Protein AF-A0A9W9ZCD9-F1 (afdb_monomer_lite)

Sequence (195 aa):
MITELRQQSTWLNFTFEPHMAKFTGFDNTCDLSAVLGMLANASVFHTRIQTNAKDVRSQVRNEWGHCNFDHWTEPEFNNSFQLMETLVRSLGLPKADQDKELADLRDWETKGLTLCMGCPVDKDLMNLVSVEVTKLTQDVEAIAKSSADEAKKISEALQDTTEEINKFDQRITDIESRMEAERKEQLEKNPSFVR

Secondary structure (DSSP, 8-state):
--TT--S-TTSSSSSS-TTS------STTS-HHHHHHHHHH-TTS-HHHHHHHHHIIIIIIHHHHT--GGG--HHHHHHHHHHHHHHHHHTT--HHHHHHHHHHHHHHHHHHHHHHS-----HHHHHHHHHHHHHHHHHHHHHHHHHHHHHHHHHHHHHHHHHHHHHHHHHHHHHHHHHHHHHHHHHHH-GGG--

Radius of gyration: 43.87 Å; chains: 1; bounding box: 81×51×123 Å

Structure (mmCIF, N/CA/C/O backbone):
data_AF-A0A9W9ZCD9-F1
#
_entry.id   AF-A0A9W9ZCD9-F1
#
loop_
_atom_site.group_PDB
_atom_site.id
_atom_site.type_symbol
_atom_site.label_atom_id
_atom_site.label_alt_id
_atom_site.label_comp_id
_atom_site.label_asym_id
_atom_site.label_entity_id
_atom_site.label_seq_id
_atom_site.pdbx_PDB_ins_code
_atom_site.Cartn_x
_atom_site.Cartn_y
_atom_site.Cartn_z
_atom_site.occupancy
_atom_site.B_iso_or_equiv
_atom_site.auth_seq_id
_atom_site.auth_comp_id
_atom_site.auth_asym_id
_atom_site.auth_atom_id
_atom_site.pdbx_PDB_model_num
ATOM 1 N N . MET A 1 1 ? 7.329 10.325 0.707 1.00 33.53 1 MET A N 1
ATOM 2 C CA . MET A 1 1 ? 7.032 9.415 -0.422 1.00 33.53 1 MET A CA 1
ATOM 3 C C . MET A 1 1 ? 7.057 10.112 -1.790 1.00 33.53 1 MET A C 1
ATOM 5 O O . MET A 1 1 ? 7.376 9.454 -2.760 1.00 33.53 1 MET A O 1
ATOM 9 N N . ILE A 1 2 ? 6.829 11.436 -1.872 1.00 32.91 2 ILE A N 1
ATOM 10 C CA . ILE A 1 2 ? 7.028 12.276 -3.086 1.00 32.91 2 ILE A CA 1
ATOM 11 C C . ILE A 1 2 ? 8.472 12.829 -3.203 1.00 32.91 2 ILE A C 1
ATOM 13 O O . ILE A 1 2 ? 8.863 13.423 -4.200 1.00 32.91 2 ILE A O 1
ATOM 17 N N . THR A 1 3 ? 9.314 12.626 -2.192 1.00 24.80 3 THR A N 1
ATOM 18 C CA . THR A 1 3 ? 10.618 13.294 -2.073 1.00 24.80 3 THR A CA 1
ATOM 19 C C . THR A 1 3 ? 11.800 12.578 -2.727 1.00 24.80 3 THR A C 1
ATOM 21 O O . THR A 1 3 ? 12.885 13.156 -2.745 1.00 24.80 3 THR A O 1
ATOM 24 N N . GLU A 1 4 ? 11.613 11.378 -3.280 1.00 38.19 4 GLU A N 1
ATOM 25 C CA . GLU A 1 4 ? 12.709 10.539 -3.798 1.00 38.19 4 GLU A CA 1
ATOM 26 C C . GLU A 1 4 ? 12.578 10.153 -5.278 1.00 38.19 4 GLU A C 1
ATOM 28 O O . GLU A 1 4 ? 13.283 9.280 -5.762 1.00 38.19 4 GLU A O 1
ATOM 33 N N . LEU A 1 5 ? 11.855 10.961 -6.059 1.00 38.03 5 LEU A N 1
ATOM 34 C CA . LEU A 1 5 ? 12.176 11.187 -7.480 1.00 38.03 5 LEU A CA 1
ATOM 35 C C . LEU A 1 5 ? 13.464 12.044 -7.630 1.00 38.03 5 LEU A C 1
ATOM 37 O O . LEU A 1 5 ? 13.569 12.900 -8.501 1.00 38.03 5 LEU A O 1
ATOM 41 N N . ARG A 1 6 ? 14.439 11.879 -6.720 1.00 38.31 6 ARG A N 1
ATOM 42 C CA . ARG A 1 6 ? 15.631 12.738 -6.555 1.00 38.31 6 ARG A CA 1
ATOM 43 C C . ARG A 1 6 ? 16.863 12.275 -7.335 1.00 38.31 6 ARG A C 1
ATOM 45 O O . ARG A 1 6 ? 17.841 13.015 -7.359 1.00 38.31 6 ARG A O 1
ATOM 52 N N . GLN A 1 7 ? 16.843 11.095 -7.956 1.00 36.25 7 GLN A N 1
ATOM 53 C CA . GLN A 1 7 ? 18.011 10.523 -8.651 1.00 36.25 7 GLN A CA 1
ATOM 54 C C . GLN A 1 7 ? 17.789 10.231 -10.146 1.00 36.25 7 GLN A C 1
ATOM 56 O O . GLN A 1 7 ? 18.602 9.556 -10.767 1.00 36.25 7 GLN A O 1
ATOM 61 N N . GLN A 1 8 ? 16.745 10.790 -10.768 1.00 40.88 8 GLN A N 1
ATOM 62 C CA . GLN A 1 8 ? 16.506 10.648 -12.215 1.00 40.88 8 GLN A CA 1
ATOM 63 C C . GLN A 1 8 ? 17.158 11.757 -13.074 1.00 40.88 8 GLN A C 1
ATOM 65 O O . GLN A 1 8 ? 16.848 11.914 -14.252 1.00 40.88 8 GLN A O 1
ATOM 70 N N . SER A 1 9 ? 18.125 12.500 -12.530 1.00 38.84 9 SER A N 1
ATOM 71 C CA . SER A 1 9 ? 18.795 13.620 -13.211 1.00 38.84 9 SER A CA 1
ATOM 72 C C . SER A 1 9 ? 19.880 13.218 -14.225 1.00 38.84 9 SER A C 1
ATOM 74 O O . SER A 1 9 ? 20.411 14.078 -14.927 1.00 38.84 9 SER A O 1
ATOM 76 N N . THR A 1 10 ? 20.227 11.933 -14.348 1.00 38.69 10 THR A N 1
ATOM 77 C CA . THR A 1 10 ? 21.276 11.462 -15.283 1.00 38.69 10 THR A CA 1
ATOM 78 C C . THR A 1 10 ? 20.727 11.006 -16.644 1.00 38.69 10 THR A C 1
ATOM 80 O O . THR A 1 10 ? 21.467 10.928 -17.620 1.00 38.69 10 THR A O 1
ATOM 83 N N . TRP A 1 11 ? 19.418 10.779 -16.743 1.00 37.03 11 TRP A N 1
ATOM 84 C CA . TRP A 1 11 ? 18.771 10.063 -17.848 1.00 37.03 11 TRP A CA 1
ATOM 85 C C . TRP A 1 11 ? 18.593 10.857 -19.144 1.00 37.03 11 TRP A C 1
ATOM 87 O O . TRP A 1 11 ? 18.457 10.282 -20.221 1.00 37.03 11 TRP A O 1
ATOM 97 N N . LEU A 1 12 ? 18.576 12.185 -19.061 1.00 37.19 12 LEU A N 1
ATOM 98 C CA . LEU A 1 12 ? 18.226 13.046 -20.195 1.00 37.19 12 LEU A CA 1
ATOM 99 C C . LEU A 1 12 ? 19.432 13.701 -20.871 1.00 37.19 12 LEU A C 1
ATOM 101 O O . LEU A 1 12 ? 19.320 14.119 -22.020 1.00 37.19 12 LEU A O 1
ATOM 105 N N . ASN A 1 13 ? 20.602 13.708 -20.226 1.00 37.00 13 ASN A N 1
ATOM 106 C CA . ASN A 1 13 ? 21.827 14.239 -20.833 1.00 37.00 13 ASN A CA 1
ATOM 107 C C . ASN A 1 13 ? 22.423 13.321 -21.910 1.00 37.00 13 ASN A C 1
ATOM 109 O O . ASN A 1 13 ? 23.182 13.797 -22.748 1.00 37.00 13 ASN A O 1
ATOM 113 N N . PHE A 1 14 ? 22.098 12.023 -21.912 1.00 38.28 14 PHE A N 1
ATOM 114 C CA . PHE A 1 14 ? 22.755 11.064 -22.808 1.00 38.28 14 PHE A CA 1
ATOM 115 C C . PHE A 1 14 ? 22.054 10.879 -24.167 1.00 38.28 14 PHE A C 1
ATOM 117 O O . PHE A 1 14 ? 22.653 10.342 -25.095 1.00 38.28 14 PHE A O 1
ATOM 124 N N . THR A 1 15 ? 20.806 11.338 -24.323 1.00 41.72 15 THR A N 1
ATOM 125 C CA . THR A 1 15 ? 19.959 10.952 -25.474 1.00 41.72 15 THR A CA 1
ATOM 126 C C . THR A 1 15 ? 19.781 12.047 -26.536 1.00 41.72 15 THR A C 1
ATOM 128 O O . THR A 1 15 ? 19.160 11.798 -27.566 1.00 41.72 15 THR A O 1
ATOM 131 N N . PHE A 1 16 ? 20.315 13.258 -26.336 1.00 39.94 16 PHE A N 1
ATOM 132 C CA . PHE A 1 16 ? 20.110 14.377 -27.263 1.00 39.94 16 PHE A CA 1
ATOM 133 C C . PHE A 1 16 ? 21.400 15.151 -27.550 1.00 39.94 16 PHE A C 1
ATOM 135 O O . PHE A 1 16 ? 22.105 15.578 -26.640 1.00 39.94 16 PHE A O 1
ATOM 142 N N . GLU A 1 17 ? 21.695 15.364 -28.836 1.00 38.62 17 GLU A N 1
ATOM 143 C CA . GLU A 1 17 ? 22.805 16.216 -29.265 1.00 38.62 17 GLU A CA 1
ATOM 144 C C . GLU A 1 17 ? 22.565 17.697 -28.903 1.00 38.62 17 GLU A C 1
ATOM 146 O O . GLU A 1 17 ? 21.433 18.182 -28.997 1.00 38.62 17 GLU A O 1
ATOM 151 N N . PRO A 1 18 ? 23.628 18.466 -28.591 1.00 39.22 18 PRO A N 1
ATOM 152 C CA . PRO A 1 18 ? 23.538 19.834 -28.061 1.00 39.22 18 PRO A CA 1
ATOM 153 C C . PRO A 1 18 ? 22.839 20.871 -28.962 1.00 39.22 18 PRO A C 1
ATOM 155 O O . PRO A 1 18 ? 22.578 21.990 -28.519 1.00 39.22 18 PRO A O 1
ATOM 158 N N . HIS A 1 19 ? 22.524 20.537 -30.215 1.00 42.41 19 HIS A N 1
ATOM 159 C CA . HIS A 1 19 ? 21.816 21.424 -31.142 1.00 42.41 19 HIS A CA 1
ATOM 160 C C . HIS A 1 19 ? 20.279 21.264 -31.094 1.00 42.41 19 HIS A C 1
ATOM 162 O O . HIS A 1 19 ? 19.556 22.114 -31.619 1.00 42.41 19 HIS A O 1
ATOM 168 N N . MET A 1 20 ? 19.768 20.220 -30.432 1.00 37.16 20 MET A N 1
ATOM 169 C CA . MET A 1 20 ? 18.340 19.903 -30.313 1.00 37.16 20 MET A CA 1
ATOM 170 C C . MET A 1 20 ? 17.720 20.642 -29.120 1.00 37.16 20 MET A C 1
ATOM 172 O O . MET A 1 20 ? 17.331 20.052 -28.122 1.00 37.16 20 MET A O 1
ATOM 176 N N . ALA A 1 21 ? 17.621 21.963 -29.275 1.00 36.78 21 ALA A N 1
ATOM 177 C CA . ALA A 1 21 ? 16.955 22.917 -28.392 1.00 36.78 21 ALA A CA 1
ATOM 178 C C . ALA A 1 21 ? 17.573 23.102 -26.990 1.00 36.78 21 ALA A C 1
ATOM 180 O O . ALA A 1 21 ? 17.861 22.176 -26.243 1.00 36.78 21 ALA A O 1
ATOM 181 N N . LYS A 1 22 ? 17.722 24.376 -26.612 1.00 34.44 22 LYS A N 1
ATOM 182 C CA . LYS A 1 22 ? 18.157 24.863 -25.295 1.00 34.44 22 LYS A CA 1
ATOM 183 C C . LYS A 1 22 ? 17.117 24.559 -24.199 1.00 34.44 22 LYS A C 1
ATOM 185 O O . LYS A 1 22 ? 16.662 25.471 -23.515 1.00 34.44 22 LYS A O 1
ATOM 190 N N . PHE A 1 23 ? 16.694 23.309 -24.046 1.00 35.31 23 PHE A N 1
ATOM 191 C CA . PHE A 1 23 ? 15.875 22.886 -22.918 1.00 35.31 23 PHE A CA 1
ATOM 192 C C . PHE A 1 23 ? 16.799 22.583 -21.743 1.00 35.31 23 PHE A C 1
ATOM 194 O O . PHE A 1 23 ? 17.269 21.469 -21.559 1.00 35.31 23 PHE A O 1
ATOM 201 N N . THR A 1 24 ? 17.045 23.597 -20.918 1.00 37.69 24 THR A N 1
ATOM 202 C CA . THR A 1 24 ? 17.719 23.452 -19.617 1.00 37.69 24 THR A CA 1
ATOM 203 C C . THR A 1 24 ? 16.801 22.845 -18.542 1.00 37.69 24 THR A C 1
ATOM 205 O O . THR A 1 24 ? 17.132 22.905 -17.366 1.00 37.69 24 THR A O 1
ATOM 208 N N . GLY A 1 25 ? 15.629 22.319 -18.924 1.00 39.00 25 GLY A N 1
ATOM 209 C CA . GLY A 1 25 ? 14.520 21.938 -18.036 1.00 39.00 25 GLY A CA 1
ATOM 210 C C . GLY A 1 25 ? 14.218 20.439 -18.001 1.00 39.00 25 GLY A C 1
ATOM 211 O O . GLY A 1 25 ? 13.069 20.046 -17.827 1.00 39.00 25 GLY A O 1
ATOM 212 N N . PHE A 1 26 ? 15.230 19.602 -18.214 1.00 43.28 26 PHE A N 1
ATOM 213 C CA . PHE A 1 26 ? 15.141 18.153 -18.024 1.00 43.28 26 PHE A CA 1
ATOM 214 C C . PHE A 1 26 ? 15.773 17.750 -16.681 1.00 43.28 26 PHE A C 1
ATOM 216 O O . PHE A 1 26 ? 16.602 16.847 -16.611 1.00 43.28 26 PHE A O 1
ATOM 223 N N . ASP A 1 27 ? 15.430 18.480 -15.618 1.00 50.22 27 ASP A N 1
ATOM 224 C CA . ASP A 1 27 ? 15.789 18.162 -14.235 1.00 50.22 27 ASP A CA 1
ATOM 225 C C . ASP A 1 27 ? 14.557 17.638 -13.468 1.00 50.22 27 ASP A C 1
ATOM 227 O O . ASP A 1 27 ? 13.536 17.297 -14.065 1.00 50.22 27 ASP A O 1
ATOM 231 N N . ASN A 1 28 ? 14.628 17.578 -12.136 1.00 48.31 28 ASN A N 1
ATOM 232 C CA . ASN A 1 28 ? 13.567 17.070 -11.253 1.00 48.31 28 ASN A CA 1
ATOM 233 C C . ASN A 1 28 ? 12.234 17.857 -11.332 1.00 48.31 28 ASN A C 1
ATOM 235 O O . ASN A 1 28 ? 11.295 17.540 -10.604 1.00 48.31 28 ASN A O 1
ATOM 239 N N . THR A 1 29 ? 12.151 18.900 -12.164 1.00 45.50 29 THR A N 1
ATOM 240 C CA . THR A 1 29 ? 10.918 19.633 -12.482 1.00 45.50 29 THR A CA 1
ATOM 241 C C . THR A 1 29 ? 10.233 19.155 -13.770 1.00 45.50 29 THR A C 1
ATOM 243 O O . THR A 1 29 ? 9.138 19.622 -14.086 1.00 45.50 29 THR A O 1
ATOM 246 N N . CYS A 1 30 ? 10.837 18.217 -14.511 1.00 56.03 30 CYS A N 1
ATOM 247 C CA . CYS A 1 30 ? 10.303 17.713 -15.772 1.00 56.03 30 CYS A CA 1
ATOM 248 C C . CYS A 1 30 ? 9.197 16.669 -15.546 1.00 56.03 30 CYS A C 1
ATOM 250 O O . CYS A 1 30 ? 9.420 15.611 -14.957 1.00 56.03 30 CYS A O 1
ATOM 252 N N . ASP A 1 31 ? 7.990 16.957 -16.037 1.00 69.31 31 ASP A N 1
ATOM 253 C CA . ASP A 1 31 ? 6.847 16.050 -15.943 1.00 69.31 31 ASP A CA 1
ATOM 254 C C . ASP A 1 31 ? 7.070 14.810 -16.831 1.00 69.31 31 ASP A C 1
ATOM 256 O O . ASP A 1 31 ? 7.115 14.900 -18.062 1.00 69.31 31 ASP A O 1
ATOM 260 N N . LEU A 1 32 ? 7.156 13.627 -16.215 1.00 72.69 32 LEU A N 1
ATOM 261 C CA . LEU A 1 32 ? 7.308 12.343 -16.909 1.00 72.69 32 LEU A CA 1
ATOM 262 C C . LEU A 1 32 ? 6.227 12.117 -17.982 1.00 72.69 32 LEU A C 1
ATOM 264 O O . LEU A 1 32 ? 6.484 11.518 -19.023 1.00 72.69 32 LEU A O 1
ATOM 268 N N . SER A 1 33 ? 5.019 12.634 -17.776 1.00 75.81 33 SER A N 1
ATOM 269 C CA . SER A 1 33 ? 3.916 12.581 -18.747 1.00 75.81 33 SER A CA 1
ATOM 270 C C . SER A 1 33 ? 4.216 13.403 -19.992 1.00 75.81 33 SER A C 1
ATOM 272 O O . SER A 1 33 ? 3.824 13.012 -21.094 1.00 75.81 33 SER A O 1
ATOM 274 N N . ALA A 1 34 ? 4.900 14.537 -19.824 1.00 80.19 34 ALA A N 1
ATOM 275 C CA . ALA A 1 34 ? 5.350 15.366 -20.930 1.00 80.19 34 ALA A CA 1
ATOM 276 C C . ALA A 1 34 ? 6.472 14.659 -21.697 1.00 80.19 34 ALA A C 1
ATOM 278 O O . ALA A 1 34 ? 6.397 14.573 -22.920 1.00 80.19 34 ALA A O 1
ATOM 279 N N . VAL A 1 35 ? 7.436 14.051 -20.995 1.00 83.12 35 VAL A N 1
ATOM 280 C CA . VAL A 1 35 ? 8.521 13.264 -21.612 1.00 83.12 35 VAL A CA 1
ATOM 281 C C . VAL A 1 35 ? 7.969 12.072 -22.396 1.00 83.12 35 VAL A C 1
ATOM 283 O O . VAL A 1 35 ? 8.278 11.912 -23.577 1.00 83.12 35 VAL A O 1
ATOM 286 N N . LEU A 1 36 ? 7.083 11.274 -21.795 1.00 85.50 36 LEU A N 1
ATOM 287 C CA . LEU A 1 36 ? 6.406 10.175 -22.489 1.00 85.50 36 LEU A CA 1
ATOM 288 C C . LEU A 1 36 ? 5.556 10.689 -23.657 1.00 85.50 36 LEU A C 1
ATOM 290 O O . LEU A 1 36 ? 5.489 10.050 -24.703 1.00 85.50 36 LEU A O 1
ATOM 294 N N . GLY A 1 37 ? 4.938 11.864 -23.515 1.00 86.69 37 GLY A N 1
ATOM 295 C CA . GLY A 1 37 ? 4.223 12.542 -24.593 1.00 86.69 37 GLY A CA 1
ATOM 296 C C . GLY A 1 37 ? 5.123 12.919 -25.771 1.00 86.69 37 GLY A C 1
ATOM 297 O O . GLY A 1 37 ? 4.712 12.739 -26.919 1.00 86.69 37 GLY A O 1
ATOM 298 N N . MET A 1 38 ? 6.344 13.383 -25.504 1.00 88.06 38 MET A N 1
ATOM 299 C CA . MET A 1 38 ? 7.345 13.684 -26.527 1.00 88.06 38 MET A CA 1
ATOM 300 C C . MET A 1 38 ? 7.841 12.408 -27.209 1.00 88.06 38 MET A C 1
ATOM 302 O O . MET A 1 38 ? 7.792 12.324 -28.435 1.00 88.06 38 MET A O 1
ATOM 306 N N . LEU A 1 39 ? 8.239 11.395 -26.432 1.00 88.88 39 LEU A N 1
ATOM 307 C CA . LEU A 1 39 ? 8.692 10.101 -26.956 1.00 88.88 39 LEU A CA 1
ATOM 308 C C . LEU A 1 39 ? 7.620 9.430 -27.826 1.00 88.88 39 LEU A C 1
ATOM 310 O O . LEU A 1 39 ? 7.939 8.866 -28.866 1.00 88.88 39 LEU A O 1
ATOM 314 N N . ALA A 1 40 ? 6.348 9.544 -27.436 1.00 90.69 40 ALA A N 1
ATOM 315 C CA . ALA A 1 40 ? 5.210 8.959 -28.138 1.00 90.69 40 ALA A CA 1
ATOM 316 C C . ALA A 1 40 ? 4.874 9.615 -29.489 1.00 90.69 40 ALA A C 1
ATOM 318 O O . ALA A 1 40 ? 4.254 8.963 -30.331 1.00 90.69 40 ALA A O 1
ATOM 319 N N . ASN A 1 41 ? 5.200 10.898 -29.684 1.00 88.88 41 ASN A N 1
ATOM 320 C CA . ASN A 1 41 ? 4.666 11.685 -30.806 1.00 88.88 41 ASN A CA 1
ATOM 321 C C . ASN A 1 41 ? 5.726 12.394 -31.656 1.00 88.88 41 ASN A C 1
ATOM 323 O O . ASN A 1 41 ? 5.420 12.791 -32.779 1.00 88.88 41 ASN A O 1
ATOM 327 N N . ALA A 1 42 ? 6.955 12.573 -31.167 1.00 87.38 42 ALA A N 1
ATOM 328 C CA . ALA A 1 42 ? 7.994 13.233 -31.947 1.00 87.38 42 ALA A CA 1
ATOM 329 C C . ALA A 1 42 ? 8.507 12.304 -33.058 1.00 87.38 42 ALA A C 1
ATOM 331 O O . ALA A 1 42 ? 8.933 11.176 -32.804 1.00 87.38 42 ALA A O 1
ATOM 332 N N . SER A 1 43 ? 8.505 12.800 -34.297 1.00 87.44 43 SER A N 1
ATOM 333 C CA . SER A 1 43 ? 8.878 12.039 -35.499 1.00 87.44 43 SER A CA 1
ATOM 334 C C . SER A 1 43 ? 10.353 11.634 -35.557 1.00 87.44 43 SER A C 1
ATOM 336 O O . SER A 1 43 ? 10.713 10.789 -36.368 1.00 87.44 43 SER A O 1
ATOM 338 N N . VAL A 1 44 ? 11.202 12.235 -34.716 1.00 86.31 44 VAL A N 1
ATOM 339 C CA . VAL A 1 44 ? 12.628 11.890 -34.597 1.00 86.31 44 VAL A CA 1
ATOM 340 C C . VAL A 1 44 ? 12.844 10.506 -33.975 1.00 86.31 44 VAL A C 1
ATOM 342 O O . VAL A 1 44 ? 13.877 9.883 -34.199 1.00 86.31 44 VAL A O 1
ATOM 345 N N . PHE A 1 45 ? 11.867 9.997 -33.221 1.00 87.00 45 PHE A N 1
ATOM 346 C CA . PHE A 1 45 ? 11.956 8.678 -32.609 1.00 87.00 45 PHE A CA 1
ATOM 347 C C . PHE A 1 45 ? 11.425 7.586 -33.527 1.00 87.00 45 PHE A C 1
ATOM 349 O O . PHE A 1 45 ? 10.416 7.748 -34.213 1.00 87.00 45 PHE A O 1
ATOM 356 N N . HIS A 1 46 ? 12.073 6.422 -33.474 1.00 91.38 46 HIS A N 1
ATOM 357 C CA . HIS A 1 46 ? 11.574 5.227 -34.139 1.00 91.38 46 HIS A CA 1
ATOM 358 C C . HIS A 1 46 ? 10.175 4.849 -33.639 1.00 91.38 46 HIS A C 1
ATOM 360 O O . HIS A 1 46 ? 9.878 4.936 -32.448 1.00 91.38 46 HIS A O 1
ATOM 366 N N . THR A 1 47 ? 9.354 4.300 -34.538 1.00 92.38 47 THR A N 1
ATOM 367 C CA . THR A 1 47 ? 7.987 3.834 -34.245 1.00 92.38 47 THR A CA 1
ATOM 368 C C . THR A 1 47 ? 7.920 2.880 -33.051 1.00 92.38 47 THR A 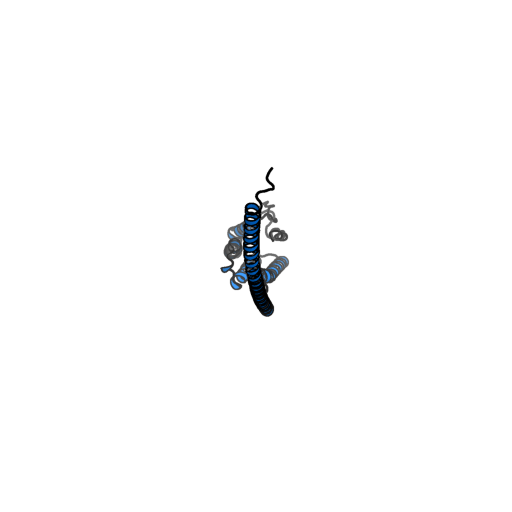C 1
ATOM 370 O O . THR A 1 47 ? 6.951 2.901 -32.297 1.00 92.38 47 THR A O 1
ATOM 373 N N . ARG A 1 48 ? 8.968 2.074 -32.831 1.00 92.19 48 ARG A N 1
ATOM 374 C CA . ARG A 1 48 ? 9.085 1.195 -31.659 1.00 92.19 48 ARG A CA 1
ATOM 375 C C . ARG A 1 48 ? 9.112 1.988 -30.346 1.00 92.19 48 ARG A C 1
ATOM 377 O O . ARG A 1 48 ? 8.349 1.672 -29.446 1.00 92.19 48 ARG A O 1
ATOM 384 N N . ILE A 1 49 ? 9.944 3.028 -30.260 1.00 90.31 49 ILE A N 1
ATOM 385 C CA . ILE A 1 49 ? 10.045 3.898 -29.077 1.00 90.31 49 ILE A CA 1
ATOM 386 C C . ILE A 1 49 ? 8.722 4.634 -28.863 1.00 90.31 49 ILE A C 1
ATOM 388 O O . ILE A 1 49 ? 8.213 4.673 -27.747 1.00 90.31 49 ILE A O 1
ATOM 392 N N . GLN A 1 50 ? 8.128 5.153 -29.941 1.00 92.12 50 GLN A N 1
ATOM 393 C CA . GLN A 1 50 ? 6.838 5.842 -29.882 1.00 92.12 50 GLN A CA 1
ATOM 394 C C . GLN A 1 50 ? 5.721 4.941 -29.341 1.00 92.12 50 GLN A C 1
ATOM 396 O O . GLN A 1 50 ? 4.935 5.374 -28.503 1.00 92.12 50 GLN A O 1
ATOM 401 N N . THR A 1 51 ? 5.656 3.691 -29.806 1.00 95.38 51 THR A N 1
ATOM 402 C CA . THR A 1 51 ? 4.646 2.714 -29.368 1.00 95.38 51 THR A CA 1
ATOM 403 C C . THR A 1 51 ? 4.855 2.348 -27.903 1.00 95.38 51 THR A C 1
ATOM 405 O O . THR A 1 51 ? 3.951 2.538 -27.098 1.00 95.38 51 THR A O 1
ATOM 408 N N . ASN A 1 52 ? 6.080 1.973 -27.526 1.00 93.06 52 ASN A N 1
ATOM 409 C CA . ASN A 1 52 ? 6.407 1.629 -26.142 1.00 93.06 52 ASN A CA 1
ATOM 410 C C . ASN A 1 52 ? 6.132 2.794 -25.176 1.00 93.06 52 ASN A C 1
ATOM 412 O O . ASN A 1 52 ? 5.625 2.593 -24.076 1.00 93.06 52 ASN A O 1
ATOM 416 N N . ALA A 1 53 ? 6.425 4.033 -25.585 1.00 91.00 53 ALA A N 1
ATOM 417 C CA . ALA A 1 53 ? 6.142 5.216 -24.779 1.00 91.00 53 ALA A CA 1
ATOM 418 C C . ALA A 1 53 ? 4.633 5.474 -24.630 1.00 91.00 53 ALA A C 1
ATOM 420 O O . ALA A 1 53 ? 4.194 5.913 -23.565 1.00 91.00 53 ALA A O 1
ATOM 421 N N . LYS A 1 54 ? 3.825 5.184 -25.661 1.00 94.00 54 LYS A N 1
ATOM 422 C CA . LYS A 1 54 ? 2.354 5.229 -25.566 1.00 94.00 54 LYS A CA 1
ATOM 423 C C . LYS A 1 54 ? 1.825 4.174 -24.603 1.00 94.00 54 LYS A C 1
ATOM 425 O O . LYS A 1 54 ? 0.951 4.501 -23.800 1.00 94.00 54 LYS A O 1
ATOM 430 N N . ASP A 1 55 ? 2.369 2.963 -24.645 1.00 94.06 55 ASP A N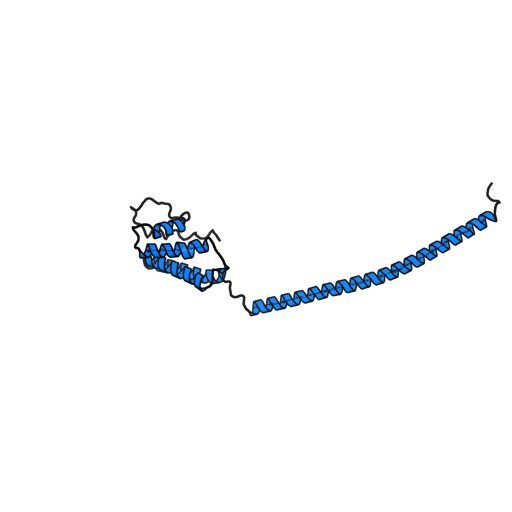 1
ATOM 431 C CA . ASP A 1 55 ? 1.953 1.872 -23.764 1.00 94.06 55 ASP A CA 1
ATOM 432 C C . ASP A 1 55 ? 2.289 2.184 -22.305 1.00 94.06 55 ASP A C 1
ATOM 434 O O . ASP A 1 55 ? 1.400 2.170 -21.461 1.00 94.06 55 ASP A O 1
ATOM 438 N N . VAL A 1 56 ? 3.521 2.612 -22.010 1.00 89.94 56 VAL A N 1
ATOM 439 C CA . VAL A 1 56 ? 3.905 3.038 -20.650 1.00 89.94 56 VAL A CA 1
ATOM 440 C C . VAL A 1 56 ? 3.058 4.220 -20.174 1.00 89.94 56 VAL A C 1
ATOM 442 O O . VAL A 1 56 ? 2.626 4.260 -19.023 1.00 89.94 56 VAL A O 1
ATOM 445 N N . ARG A 1 57 ? 2.766 5.191 -21.045 1.00 89.19 57 ARG A N 1
ATOM 446 C CA . ARG A 1 57 ? 1.918 6.330 -20.671 1.00 89.19 57 ARG A CA 1
ATOM 447 C C . ARG A 1 57 ? 0.494 5.899 -20.329 1.00 89.19 57 ARG A C 1
ATOM 449 O O . ARG A 1 57 ? -0.038 6.355 -19.323 1.00 89.19 57 ARG A O 1
ATOM 456 N N . SER A 1 58 ? -0.122 5.085 -21.182 1.00 90.94 58 SER A N 1
ATOM 457 C CA . SER A 1 58 ? -1.536 4.720 -21.068 1.00 90.94 58 SER A CA 1
ATOM 458 C C . SER A 1 58 ? -1.790 3.636 -20.027 1.00 90.94 58 SER A C 1
ATOM 460 O O . SER A 1 58 ? -2.692 3.810 -19.225 1.00 90.94 58 SER A O 1
ATOM 462 N N . GLN A 1 59 ? -0.980 2.580 -20.001 1.00 87.88 59 GLN A N 1
ATOM 463 C CA . GLN A 1 59 ? -1.215 1.385 -19.184 1.00 87.88 59 GLN A CA 1
ATOM 464 C C . GLN A 1 59 ? -0.473 1.411 -17.845 1.00 87.88 59 GLN A C 1
ATOM 466 O O . GLN A 1 59 ? -0.831 0.673 -16.937 1.00 87.88 59 GLN A O 1
ATOM 471 N N . VAL A 1 60 ? 0.564 2.246 -17.707 1.00 85.75 60 VAL A N 1
ATOM 472 C CA . VAL A 1 60 ? 1.304 2.382 -16.445 1.00 85.75 60 VAL A CA 1
ATOM 473 C C . VAL A 1 60 ? 1.014 3.743 -15.830 1.00 85.75 60 VAL A C 1
ATOM 475 O O . VAL A 1 60 ? 0.233 3.851 -14.894 1.00 85.75 60 VAL A O 1
ATOM 478 N N . ARG A 1 61 ? 1.581 4.827 -16.364 1.00 84.19 61 ARG A N 1
ATOM 479 C CA . ARG A 1 61 ? 1.530 6.141 -15.701 1.00 84.19 61 ARG A CA 1
ATOM 480 C C . ARG A 1 61 ? 0.103 6.645 -15.467 1.00 84.19 61 ARG A C 1
ATOM 482 O O . ARG A 1 61 ? -0.158 7.241 -14.423 1.00 84.19 61 ARG A O 1
ATOM 489 N N . ASN A 1 62 ? -0.793 6.504 -16.443 1.00 84.25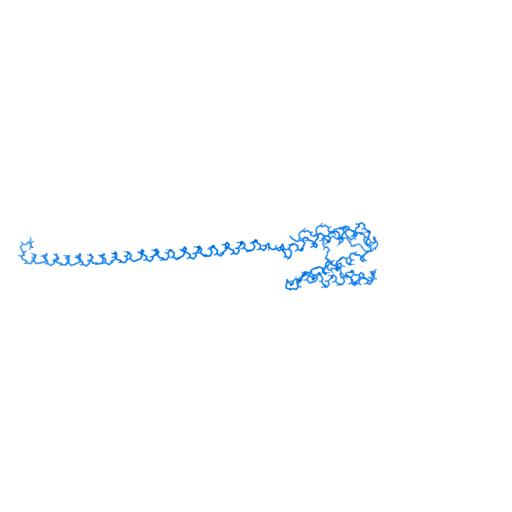 62 ASN A N 1
ATOM 490 C CA . ASN A 1 62 ? -2.169 6.989 -16.308 1.00 84.25 62 ASN A CA 1
ATOM 491 C C . ASN A 1 62 ? -2.968 6.152 -15.304 1.00 84.25 62 ASN A C 1
ATOM 493 O O . ASN A 1 62 ? -3.606 6.742 -14.438 1.00 84.25 62 ASN A O 1
ATOM 497 N N . GLU A 1 63 ? -2.864 4.823 -15.373 1.00 78.50 63 GLU A N 1
ATOM 498 C CA . GLU A 1 63 ? -3.511 3.909 -14.423 1.00 78.50 63 GLU A CA 1
ATOM 499 C C . GLU A 1 63 ? -2.995 4.126 -12.995 1.00 78.50 63 GLU A C 1
ATOM 501 O O . GLU A 1 63 ? -3.778 4.223 -12.058 1.00 78.50 63 GLU A O 1
ATOM 506 N N . TRP A 1 64 ? -1.686 4.326 -12.813 1.00 72.38 64 TRP A N 1
ATOM 507 C CA . TRP A 1 64 ? -1.111 4.685 -11.510 1.00 72.38 64 TRP A CA 1
ATOM 508 C C . TRP A 1 64 ? -1.551 6.080 -11.035 1.00 72.38 64 TRP A C 1
ATOM 510 O O . TRP A 1 64 ? -1.787 6.288 -9.846 1.00 72.38 64 TRP A O 1
ATOM 520 N N . GLY A 1 65 ? -1.688 7.050 -11.946 1.00 68.00 65 GLY A N 1
ATOM 521 C CA . GLY A 1 65 ? -2.184 8.397 -11.635 1.00 68.00 65 GLY A CA 1
ATOM 522 C C . GLY A 1 65 ? -3.675 8.445 -11.277 1.00 68.00 65 GLY A C 1
ATOM 523 O O . GLY A 1 65 ? -4.109 9.371 -10.594 1.00 68.00 65 GLY A O 1
ATOM 524 N N . HIS A 1 66 ? -4.438 7.439 -11.705 1.00 70.50 66 HIS A N 1
ATOM 525 C CA . HIS A 1 66 ? -5.850 7.225 -11.393 1.00 70.50 66 HIS A CA 1
ATOM 526 C C . HIS A 1 66 ? -6.050 5.868 -10.705 1.00 70.50 66 HIS A C 1
ATOM 528 O O . HIS A 1 66 ? -6.943 5.107 -11.068 1.00 70.50 66 HIS A O 1
ATOM 534 N N . CYS A 1 67 ? -5.190 5.571 -9.724 1.00 65.81 67 CYS A N 1
ATOM 535 C CA . CYS A 1 67 ? -5.068 4.242 -9.137 1.00 65.81 67 CYS A CA 1
ATOM 536 C C . CYS A 1 67 ? -6.408 3.684 -8.636 1.00 65.81 67 CYS A C 1
ATOM 538 O O . CYS A 1 67 ? -7.019 4.231 -7.715 1.00 65.81 67 CYS A O 1
ATOM 540 N N . ASN A 1 68 ? -6.815 2.554 -9.216 1.00 73.12 68 ASN A N 1
ATOM 541 C CA . ASN A 1 68 ? -7.867 1.696 -8.695 1.00 73.12 68 ASN A CA 1
ATOM 542 C C . ASN A 1 68 ? -7.233 0.420 -8.126 1.00 73.12 68 ASN A C 1
ATOM 544 O O . ASN A 1 68 ? -6.836 -0.460 -8.885 1.00 73.12 68 ASN A O 1
ATOM 548 N N . PHE A 1 69 ? -7.142 0.313 -6.800 1.00 64.31 69 PHE A N 1
ATOM 549 C CA . PHE A 1 69 ? -6.502 -0.829 -6.136 1.00 64.31 69 PHE A CA 1
ATOM 550 C C . PHE A 1 69 ? -7.160 -2.178 -6.460 1.00 64.31 69 PHE A C 1
ATOM 552 O O . PHE A 1 69 ? -6.460 -3.183 -6.490 1.00 64.31 69 PHE A O 1
ATOM 559 N N . ASP A 1 70 ? -8.453 -2.204 -6.797 1.00 71.44 70 ASP A N 1
ATOM 560 C CA . ASP A 1 70 ? -9.157 -3.438 -7.176 1.00 71.44 70 ASP A CA 1
ATOM 561 C C . ASP A 1 70 ? -8.740 -3.965 -8.565 1.00 71.44 70 ASP A C 1
ATOM 563 O O . ASP A 1 70 ? -8.997 -5.120 -8.899 1.00 71.44 70 ASP A O 1
ATOM 567 N N . HIS A 1 71 ? -8.113 -3.120 -9.391 1.00 66.69 71 HIS A N 1
ATOM 568 C CA . HIS A 1 71 ? -7.638 -3.465 -10.734 1.00 66.69 71 HIS A CA 1
ATOM 569 C C . HIS A 1 71 ? -6.191 -3.990 -10.743 1.00 66.69 71 HIS A C 1
ATOM 571 O O . HIS A 1 71 ? -5.780 -4.654 -11.692 1.00 66.69 71 HIS A O 1
ATOM 577 N N . TRP A 1 72 ? -5.417 -3.710 -9.692 1.00 70.81 72 TRP A N 1
ATOM 578 C CA . TRP A 1 72 ? -3.999 -4.053 -9.616 1.00 70.81 72 TRP A CA 1
ATOM 579 C C . TRP A 1 72 ? -3.795 -5.451 -9.027 1.00 70.81 72 TRP A C 1
ATOM 581 O O . TRP A 1 72 ? -3.590 -5.596 -7.823 1.00 70.81 72 TRP A O 1
ATOM 591 N N . THR A 1 73 ? -3.813 -6.487 -9.870 1.00 77.75 73 THR A N 1
ATOM 592 C CA . THR A 1 73 ? -3.362 -7.827 -9.464 1.00 77.75 73 THR A CA 1
ATOM 593 C C . THR A 1 73 ? -1.871 -8.009 -9.773 1.00 77.75 73 THR A C 1
ATOM 595 O O . THR A 1 73 ? -1.230 -7.170 -10.413 1.00 77.75 73 THR A O 1
ATOM 598 N N . GLU A 1 74 ? -1.266 -9.077 -9.251 1.00 76.25 74 GLU A N 1
ATOM 599 C CA . GLU A 1 74 ? 0.160 -9.367 -9.449 1.00 76.25 74 GLU A CA 1
ATOM 600 C C . GLU A 1 74 ? 0.552 -9.418 -10.946 1.00 76.25 74 GLU A C 1
ATOM 602 O O . GLU A 1 74 ? 1.548 -8.792 -11.319 1.00 76.25 74 GLU A O 1
ATOM 607 N N . PRO A 1 75 ? -0.233 -10.057 -11.837 1.00 83.44 75 PRO A N 1
ATOM 608 C CA . PRO A 1 75 ? -0.082 -9.925 -13.285 1.00 83.44 75 PRO A CA 1
ATOM 609 C C . PRO A 1 75 ? -0.027 -8.488 -13.831 1.00 83.44 75 PRO A C 1
ATOM 611 O O . PRO A 1 75 ? 0.890 -8.187 -14.595 1.00 83.44 75 PRO A O 1
ATOM 614 N N . GLU A 1 76 ? -0.960 -7.595 -13.480 1.00 79.94 76 GLU A N 1
ATOM 615 C CA . GLU A 1 76 ? -0.976 -6.210 -13.988 1.00 79.94 76 GLU A CA 1
ATOM 616 C C . GLU A 1 76 ? 0.197 -5.393 -13.437 1.00 79.94 76 GLU A C 1
ATOM 618 O O . GLU A 1 76 ? 0.811 -4.597 -14.162 1.00 79.94 76 GLU A O 1
ATOM 623 N N . PHE A 1 77 ? 0.558 -5.632 -12.173 1.00 80.19 77 PHE A N 1
ATOM 624 C CA . PHE A 1 77 ? 1.742 -5.047 -11.556 1.00 80.19 77 PHE A CA 1
ATOM 625 C C . PHE A 1 77 ? 3.006 -5.459 -12.323 1.00 80.19 77 PHE A C 1
ATOM 627 O O . PHE A 1 77 ? 3.738 -4.598 -12.810 1.00 80.19 77 PHE A O 1
ATOM 634 N N . ASN A 1 78 ? 3.216 -6.758 -12.545 1.00 84.69 78 ASN A N 1
ATOM 635 C CA . ASN A 1 78 ? 4.378 -7.271 -13.277 1.00 84.69 78 ASN A CA 1
ATOM 636 C C . ASN A 1 78 ? 4.397 -6.804 -14.743 1.00 84.69 78 ASN A C 1
ATOM 638 O O . ASN A 1 78 ? 5.450 -6.437 -15.272 1.00 84.69 78 ASN A O 1
ATOM 642 N N . ASN A 1 79 ? 3.236 -6.759 -15.403 1.00 87.94 79 ASN A N 1
ATOM 643 C CA . ASN A 1 79 ? 3.113 -6.241 -16.767 1.00 87.94 79 ASN A CA 1
ATOM 644 C C . ASN A 1 79 ? 3.575 -4.776 -16.862 1.00 87.94 79 ASN A C 1
ATOM 646 O O . ASN A 1 79 ? 4.259 -4.402 -17.814 1.00 87.94 79 ASN A O 1
ATOM 650 N N . SER A 1 80 ? 3.297 -3.958 -15.842 1.00 85.25 80 SER A N 1
ATOM 651 C CA . SER A 1 80 ? 3.770 -2.568 -15.797 1.00 85.25 80 SER A CA 1
ATOM 652 C C . SER A 1 80 ? 5.295 -2.467 -15.856 1.00 85.25 80 SER A C 1
ATOM 654 O O . SER A 1 80 ? 5.838 -1.652 -16.607 1.00 85.25 80 SER A O 1
ATOM 656 N N . PHE A 1 81 ? 6.001 -3.328 -15.120 1.00 86.31 81 PHE A N 1
ATOM 657 C CA . PHE A 1 81 ? 7.464 -3.387 -15.146 1.00 86.31 81 PHE A CA 1
ATOM 658 C C . PHE A 1 81 ? 8.002 -3.900 -16.483 1.00 86.31 81 PHE A C 1
ATOM 660 O O . PHE A 1 81 ? 8.979 -3.352 -16.995 1.00 86.31 81 PHE A O 1
ATOM 667 N N . GLN A 1 82 ? 7.332 -4.870 -17.110 1.00 92.81 82 GLN A N 1
ATOM 668 C CA . GLN A 1 82 ? 7.703 -5.347 -18.447 1.00 92.81 82 GLN A CA 1
ATOM 669 C C . GLN A 1 82 ? 7.567 -4.257 -19.519 1.00 92.81 82 GLN A C 1
ATOM 671 O O . GLN A 1 82 ? 8.444 -4.128 -20.381 1.00 92.81 82 GLN A O 1
ATOM 676 N N . LEU A 1 83 ? 6.507 -3.444 -19.461 1.00 91.06 83 LEU A N 1
ATOM 677 C CA . LEU A 1 83 ? 6.318 -2.308 -20.368 1.00 91.06 83 LEU A CA 1
ATOM 678 C C . LEU A 1 83 ? 7.421 -1.256 -20.182 1.00 91.06 83 LEU A C 1
ATOM 680 O O . LEU A 1 83 ? 8.004 -0.790 -21.166 1.00 91.06 83 LEU A O 1
ATOM 684 N N . MET A 1 84 ? 7.759 -0.924 -18.931 1.00 89.12 84 MET A N 1
ATOM 685 C CA . MET A 1 84 ? 8.843 0.014 -18.615 1.00 89.12 84 MET A CA 1
ATOM 686 C C . MET A 1 84 ? 10.211 -0.503 -19.081 1.00 89.12 84 MET A C 1
ATOM 688 O O . MET A 1 84 ? 10.958 0.231 -19.728 1.00 89.12 84 MET A O 1
ATOM 692 N N . GLU A 1 85 ? 10.521 -1.777 -18.847 1.00 92.12 85 GLU A N 1
ATOM 693 C CA . GLU A 1 85 ? 11.759 -2.401 -19.323 1.00 92.12 85 GLU A CA 1
ATOM 694 C C . GLU A 1 85 ? 11.844 -2.405 -20.853 1.00 92.12 85 GLU A C 1
ATOM 696 O O . GLU A 1 85 ? 12.884 -2.074 -21.429 1.00 92.12 85 GLU A O 1
ATOM 701 N N . THR A 1 86 ? 10.746 -2.732 -21.533 1.00 94.12 86 THR A N 1
ATOM 702 C CA . THR A 1 86 ? 10.687 -2.740 -23.000 1.00 94.12 86 THR A CA 1
ATOM 703 C C . THR A 1 86 ? 10.938 -1.345 -23.573 1.00 94.12 86 THR A C 1
ATOM 705 O O . THR A 1 86 ? 11.655 -1.201 -24.572 1.00 94.12 86 THR A O 1
ATOM 708 N N . LEU A 1 87 ? 10.414 -0.301 -22.920 1.00 91.25 87 LEU A N 1
ATOM 709 C CA . LEU A 1 87 ? 10.714 1.083 -23.270 1.00 91.25 87 LEU A CA 1
ATOM 710 C C . LEU A 1 87 ? 12.207 1.388 -23.092 1.00 91.25 87 LEU A C 1
ATOM 712 O O . LEU A 1 87 ? 12.842 1.788 -24.069 1.00 91.25 87 LEU A O 1
ATOM 716 N N . VAL A 1 88 ? 12.789 1.127 -21.916 1.00 89.12 88 VAL A N 1
ATOM 717 C CA . VAL A 1 88 ? 14.222 1.366 -21.633 1.00 89.12 88 VAL A CA 1
ATOM 718 C C . VAL A 1 88 ? 15.120 0.642 -22.640 1.00 89.12 88 VAL A C 1
ATOM 720 O O . VAL A 1 88 ? 16.071 1.220 -23.173 1.00 89.12 88 VAL A O 1
ATOM 723 N N . ARG A 1 89 ? 14.781 -0.604 -22.988 1.00 91.31 89 ARG A N 1
ATOM 724 C CA . ARG A 1 89 ? 15.515 -1.386 -23.991 1.00 91.31 89 ARG A CA 1
ATOM 725 C C . ARG A 1 89 ? 15.452 -0.789 -25.393 1.00 91.31 89 ARG A C 1
ATOM 727 O O . ARG A 1 89 ? 16.397 -0.935 -26.165 1.00 91.31 89 ARG A O 1
ATOM 734 N N . SER A 1 90 ? 14.361 -0.103 -25.723 1.00 90.06 90 SER A N 1
ATOM 735 C CA . SER A 1 90 ? 14.163 0.508 -27.039 1.00 90.06 90 SER A CA 1
ATOM 736 C C . SER A 1 90 ? 14.869 1.851 -27.235 1.00 90.06 90 SER A C 1
ATOM 738 O O . SER A 1 90 ? 15.059 2.246 -28.382 1.00 90.06 90 SER A O 1
ATOM 740 N N . LEU A 1 91 ? 15.288 2.527 -26.157 1.00 85.69 91 LEU A N 1
ATOM 741 C CA . LEU A 1 91 ? 15.908 3.859 -26.218 1.00 85.69 91 LEU A CA 1
ATOM 742 C C . LEU A 1 91 ? 17.338 3.859 -26.781 1.00 85.69 91 LEU A C 1
ATOM 744 O O . LEU A 1 91 ? 17.858 4.922 -27.100 1.00 85.69 91 LEU A O 1
ATOM 748 N N . GLY A 1 92 ? 17.971 2.690 -26.924 1.00 83.75 92 GLY A N 1
ATOM 749 C CA . GLY A 1 92 ? 19.316 2.589 -27.501 1.00 83.75 92 GLY A C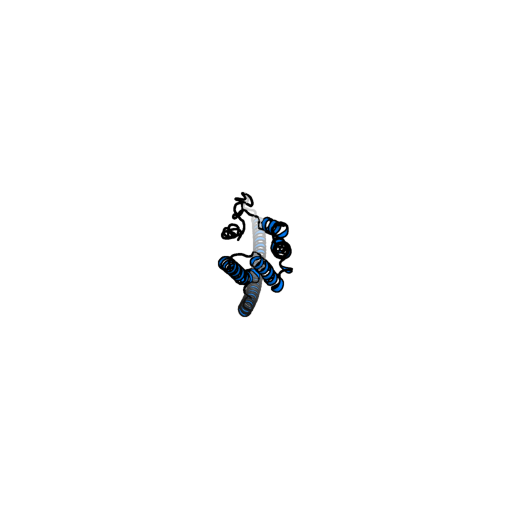A 1
ATOM 750 C C . GLY A 1 92 ? 20.416 3.204 -26.629 1.00 83.75 92 GLY A C 1
ATOM 751 O O . GLY A 1 92 ? 21.425 3.661 -27.158 1.00 83.75 92 GLY A O 1
ATOM 752 N N . LEU A 1 93 ? 20.218 3.227 -25.307 1.00 83.88 93 LEU A N 1
ATOM 753 C CA . LEU A 1 93 ? 21.199 3.723 -24.340 1.00 83.88 93 LEU A CA 1
ATOM 754 C C . LEU A 1 93 ? 22.494 2.888 -24.375 1.00 83.88 93 LEU A C 1
ATOM 756 O O . LEU A 1 93 ? 22.448 1.698 -24.714 1.00 83.88 93 LEU A O 1
ATOM 760 N N . PRO A 1 94 ? 23.646 3.462 -23.977 1.00 90.12 94 PRO A N 1
ATOM 761 C CA . PRO A 1 94 ? 24.847 2.678 -23.726 1.00 90.12 94 PRO A CA 1
ATOM 762 C C . PRO A 1 94 ? 24.552 1.538 -22.760 1.00 90.12 94 PRO A C 1
ATOM 764 O O . PRO A 1 94 ? 23.794 1.696 -21.806 1.00 90.12 94 PRO A O 1
ATOM 767 N N . LYS A 1 95 ? 25.193 0.390 -22.979 1.00 86.12 95 LYS A N 1
ATOM 768 C CA . LYS A 1 95 ? 24.909 -0.820 -22.203 1.00 86.12 95 LYS A CA 1
ATOM 769 C C . LYS A 1 95 ? 25.061 -0.617 -20.690 1.00 86.12 95 LYS A C 1
ATOM 771 O O . LYS A 1 95 ? 24.231 -1.104 -19.940 1.00 86.12 95 LYS A O 1
ATOM 776 N N . ALA A 1 96 ? 26.081 0.125 -20.257 1.00 86.62 96 ALA A N 1
ATOM 777 C CA . ALA A 1 96 ? 26.304 0.406 -18.839 1.00 86.62 96 ALA A CA 1
ATOM 778 C C . ALA A 1 96 ? 25.143 1.193 -18.209 1.00 86.62 96 ALA A C 1
ATOM 780 O O . ALA A 1 96 ? 24.701 0.854 -17.114 1.00 86.62 96 ALA A O 1
ATOM 781 N N . ASP A 1 97 ? 24.624 2.193 -18.924 1.00 81.25 97 ASP A N 1
ATOM 782 C CA . ASP A 1 97 ? 23.489 2.986 -18.460 1.00 81.25 97 ASP A CA 1
ATOM 783 C C . ASP A 1 97 ? 22.218 2.138 -18.506 1.00 81.25 97 ASP A C 1
ATOM 785 O O . ASP A 1 97 ? 21.532 2.006 -17.508 1.00 81.25 97 ASP A O 1
ATOM 789 N N . GLN A 1 98 ? 21.949 1.447 -19.614 1.00 85.75 98 GLN A N 1
ATOM 790 C CA . GLN A 1 98 ? 20.802 0.543 -19.713 1.00 85.75 98 GLN A CA 1
ATOM 791 C C . GLN A 1 98 ? 20.772 -0.505 -18.589 1.00 85.75 98 GLN A C 1
ATOM 793 O O . GLN A 1 98 ? 19.720 -0.718 -17.994 1.00 85.75 98 GLN A O 1
ATOM 798 N N . ASP A 1 99 ? 21.897 -1.159 -18.298 1.00 87.25 99 ASP A N 1
ATOM 799 C CA . ASP A 1 99 ? 21.972 -2.211 -17.281 1.00 87.25 99 ASP A CA 1
ATOM 800 C C . ASP A 1 99 ? 21.748 -1.647 -15.871 1.00 87.25 99 ASP A C 1
ATOM 802 O O . ASP A 1 99 ? 21.019 -2.251 -15.085 1.00 87.25 99 ASP A O 1
ATOM 806 N N . LYS A 1 100 ? 22.318 -0.473 -15.565 1.00 88.25 100 LYS A N 1
ATOM 807 C CA . LYS A 1 100 ? 22.073 0.236 -14.300 1.00 88.25 100 LYS A CA 1
ATOM 808 C C . LYS A 1 100 ? 20.584 0.518 -14.118 1.00 88.25 100 LYS A C 1
ATOM 810 O O . LYS A 1 100 ? 20.004 0.225 -13.080 1.00 88.25 100 LYS A O 1
ATOM 815 N N . GLU A 1 101 ? 19.964 1.034 -15.162 1.00 81.06 101 GLU A N 1
ATOM 816 C CA . GLU A 1 101 ? 18.590 1.498 -15.114 1.00 81.06 101 GLU A CA 1
ATOM 817 C C . GLU A 1 101 ? 17.561 0.363 -15.083 1.00 81.06 101 GLU A C 1
ATOM 819 O O . GLU A 1 101 ? 16.503 0.470 -14.460 1.00 81.06 101 GLU A O 1
ATOM 824 N N . LEU A 1 102 ? 17.899 -0.775 -15.685 1.00 87.75 102 LEU A N 1
ATOM 825 C CA . LEU A 1 102 ? 17.139 -2.007 -15.519 1.00 87.75 102 LEU A CA 1
ATOM 826 C C . LEU A 1 102 ? 17.340 -2.630 -14.135 1.00 87.75 102 LEU A C 1
ATOM 828 O O . LEU A 1 102 ? 16.392 -3.191 -13.591 1.00 87.75 102 LEU A O 1
ATOM 832 N N . ALA A 1 103 ? 18.538 -2.535 -13.555 1.00 87.56 103 ALA A N 1
ATOM 833 C CA . ALA A 1 103 ? 18.791 -3.019 -12.201 1.00 87.56 103 ALA A CA 1
ATOM 834 C C . ALA A 1 103 ? 17.976 -2.231 -11.168 1.00 87.56 103 ALA A C 1
ATOM 836 O O . ALA A 1 103 ? 17.313 -2.843 -10.331 1.00 87.56 103 ALA A O 1
ATOM 837 N N . ASP A 1 104 ? 17.945 -0.901 -11.286 1.00 84.00 104 ASP A N 1
ATOM 838 C CA . ASP A 1 104 ? 17.118 -0.044 -10.437 1.00 84.00 104 ASP A CA 1
ATOM 839 C C . ASP A 1 104 ? 15.634 -0.406 -10.597 1.00 84.00 104 ASP A C 1
ATOM 841 O O . ASP A 1 104 ? 14.929 -0.613 -9.610 1.00 84.00 104 ASP A O 1
ATOM 845 N N . LEU A 1 105 ? 15.156 -0.585 -11.834 1.00 83.62 105 LEU A N 1
ATOM 846 C CA . LEU A 1 105 ? 13.772 -0.989 -12.100 1.00 83.62 105 LEU A CA 1
ATOM 847 C C . LEU A 1 105 ? 13.407 -2.339 -11.449 1.00 83.62 105 LEU A C 1
ATOM 849 O O . LEU A 1 105 ? 12.303 -2.487 -10.926 1.00 83.62 105 LEU A O 1
ATOM 853 N N . ARG A 1 106 ? 14.326 -3.311 -11.442 1.00 86.81 106 ARG A N 1
ATOM 854 C CA . ARG A 1 106 ? 14.125 -4.632 -10.815 1.00 86.81 106 ARG A CA 1
ATOM 855 C C . ARG A 1 106 ? 14.179 -4.589 -9.290 1.00 86.81 106 ARG A C 1
ATOM 857 O O . ARG A 1 106 ? 13.432 -5.308 -8.622 1.00 86.81 106 ARG A O 1
ATOM 864 N N . ASP A 1 107 ? 15.016 -3.726 -8.731 1.00 83.56 107 ASP A N 1
ATOM 865 C CA . ASP A 1 107 ? 15.021 -3.450 -7.296 1.00 83.56 107 ASP A CA 1
ATOM 866 C C . ASP A 1 107 ? 13.678 -2.841 -6.855 1.00 83.56 107 ASP A C 1
ATOM 868 O O . ASP A 1 107 ? 13.087 -3.287 -5.867 1.00 83.56 107 ASP A O 1
ATOM 872 N N . TRP A 1 108 ? 13.132 -1.908 -7.644 1.00 78.00 108 TRP A N 1
ATOM 873 C CA . TRP A 1 108 ? 11.803 -1.330 -7.424 1.00 78.00 108 TRP A CA 1
ATOM 874 C C . TRP A 1 108 ? 10.666 -2.330 -7.581 1.00 78.00 108 TRP A C 1
ATOM 876 O O . TRP A 1 108 ? 9.729 -2.281 -6.794 1.00 78.00 108 TRP A O 1
ATOM 886 N N . GLU A 1 109 ? 10.726 -3.237 -8.550 1.00 79.62 109 GLU A N 1
ATOM 887 C CA . GLU A 1 109 ? 9.738 -4.312 -8.687 1.00 79.62 109 GLU A CA 1
ATOM 888 C C . GLU A 1 109 ? 9.716 -5.185 -7.426 1.00 79.62 109 GLU A C 1
ATOM 890 O O . GLU A 1 109 ? 8.663 -5.405 -6.834 1.00 79.62 109 GLU A O 1
ATOM 895 N N . THR A 1 110 ? 10.892 -5.597 -6.948 1.00 79.56 110 THR A N 1
ATOM 896 C CA . THR A 1 110 ? 11.034 -6.485 -5.784 1.00 79.56 110 THR A CA 1
ATOM 897 C C . THR A 1 110 ? 10.585 -5.803 -4.487 1.00 79.56 110 THR A C 1
ATOM 899 O O . THR A 1 110 ? 9.806 -6.354 -3.699 1.00 79.56 110 THR A O 1
ATOM 902 N N . LYS A 1 111 ? 11.051 -4.571 -4.253 1.00 74.88 111 LYS A N 1
ATOM 903 C CA . LYS A 1 111 ? 10.686 -3.779 -3.068 1.00 74.88 111 LYS A CA 1
ATOM 904 C C . LYS A 1 111 ? 9.243 -3.292 -3.135 1.00 74.88 111 LYS A C 1
ATOM 906 O O . LYS A 1 111 ? 8.536 -3.327 -2.131 1.00 74.88 111 LYS A O 1
ATOM 911 N N . GLY A 1 112 ? 8.803 -2.859 -4.311 1.00 65.81 112 GLY A N 1
ATOM 912 C CA . GLY A 1 112 ? 7.449 -2.395 -4.587 1.00 65.81 112 GLY A CA 1
ATOM 913 C C . GLY A 1 112 ? 6.421 -3.498 -4.394 1.00 65.81 112 GLY A C 1
ATOM 914 O O . GLY A 1 112 ? 5.410 -3.247 -3.754 1.00 65.81 112 GLY A O 1
ATOM 915 N N . LEU A 1 113 ? 6.703 -4.731 -4.825 1.00 65.12 113 LEU A N 1
ATOM 916 C CA . LEU A 1 113 ? 5.832 -5.879 -4.568 1.00 65.12 113 LEU A CA 1
ATOM 917 C C . LEU A 1 113 ? 5.649 -6.107 -3.060 1.00 65.12 113 LEU A C 1
ATOM 919 O O . LEU A 1 113 ? 4.525 -6.210 -2.581 1.00 65.12 113 LEU A O 1
ATOM 923 N N . THR A 1 114 ? 6.744 -6.068 -2.297 1.00 63.31 114 THR A N 1
ATOM 924 C CA . THR A 1 114 ? 6.710 -6.199 -0.828 1.00 63.31 114 THR A CA 1
ATOM 925 C C . THR A 1 114 ? 5.895 -5.083 -0.158 1.00 63.31 114 THR A C 1
ATOM 927 O O . THR A 1 114 ? 5.191 -5.325 0.821 1.00 63.31 114 THR A O 1
ATOM 930 N N . LEU A 1 115 ? 5.982 -3.851 -0.668 1.00 61.28 115 LEU A N 1
ATOM 931 C CA . LEU A 1 115 ? 5.299 -2.682 -0.103 1.00 61.28 115 LEU A CA 1
ATOM 932 C C . LEU A 1 115 ? 3.825 -2.575 -0.519 1.00 61.28 115 LEU A C 1
ATOM 934 O O . LEU A 1 115 ? 2.993 -2.192 0.299 1.00 61.28 115 LEU A O 1
ATOM 938 N N . CYS A 1 116 ? 3.505 -2.876 -1.777 1.00 55.78 116 CYS A N 1
ATOM 939 C CA . CYS A 1 116 ? 2.179 -2.684 -2.365 1.00 55.78 116 CYS A CA 1
ATOM 940 C C . CYS A 1 116 ? 1.273 -3.907 -2.200 1.00 55.78 116 CYS A C 1
ATOM 942 O O . CYS A 1 116 ? 0.076 -3.732 -2.005 1.00 55.78 116 CYS A O 1
ATOM 944 N N . MET A 1 117 ? 1.831 -5.121 -2.234 1.00 59.03 117 MET A N 1
ATOM 945 C CA . MET A 1 117 ? 1.081 -6.364 -1.995 1.00 59.03 117 MET A CA 1
ATOM 946 C C . MET A 1 117 ? 1.191 -6.851 -0.542 1.00 59.03 117 MET A C 1
ATOM 948 O O . MET A 1 117 ? 0.543 -7.826 -0.165 1.00 59.03 117 MET A O 1
ATOM 952 N N . GLY A 1 118 ? 1.993 -6.159 0.277 1.00 54.69 118 GLY A N 1
ATOM 953 C CA . GLY A 1 118 ? 2.372 -6.581 1.620 1.00 54.69 118 GLY A CA 1
ATOM 954 C C . GLY A 1 118 ? 3.318 -7.784 1.590 1.00 54.69 118 GLY A C 1
ATOM 955 O O . GLY A 1 118 ? 3.294 -8.608 0.676 1.00 54.69 118 GLY A O 1
ATOM 956 N N . CYS A 1 119 ? 4.136 -7.955 2.632 1.00 54.38 119 CYS A N 1
ATOM 957 C CA . CYS A 1 119 ? 4.523 -9.322 2.972 1.00 54.38 119 CYS A CA 1
ATOM 958 C C . CYS A 1 119 ? 3.216 -10.112 3.121 1.00 54.38 119 CYS A C 1
ATOM 960 O O . CYS A 1 119 ? 2.312 -9.590 3.787 1.00 54.38 119 CYS A O 1
ATOM 962 N N . PRO A 1 120 ? 3.085 -11.331 2.564 1.00 55.84 120 PRO A N 1
ATOM 963 C CA . PRO A 1 120 ? 2.004 -12.205 2.983 1.00 55.84 120 PRO A CA 1
ATOM 964 C C . PRO A 1 120 ? 2.094 -12.257 4.505 1.00 55.84 120 PRO A C 1
ATOM 966 O O . PRO A 1 120 ? 3.114 -12.695 5.041 1.00 55.84 120 PRO A O 1
ATOM 969 N N . VAL A 1 121 ? 1.108 -11.673 5.196 1.00 58.72 121 VAL A N 1
ATOM 970 C CA . VAL A 1 121 ? 1.088 -11.700 6.655 1.00 58.72 121 VAL A CA 1
ATOM 971 C C . VAL A 1 121 ? 1.149 -13.172 6.997 1.00 58.72 121 VAL A C 1
ATOM 973 O O . VAL A 1 121 ? 0.289 -13.937 6.553 1.00 58.72 121 VAL A O 1
ATOM 976 N N . ASP A 1 122 ? 2.234 -13.560 7.666 1.00 73.81 122 ASP A N 1
ATOM 977 C CA . ASP A 1 122 ? 2.527 -14.954 7.939 1.00 73.81 122 ASP A CA 1
ATOM 978 C C . ASP A 1 122 ? 1.262 -15.604 8.513 1.00 73.81 122 ASP A C 1
ATOM 980 O O . ASP A 1 122 ? 0.603 -15.048 9.399 1.00 73.81 122 ASP A O 1
ATOM 984 N N . LYS A 1 123 ? 0.853 -16.734 7.933 1.00 72.75 123 LYS A N 1
ATOM 985 C CA . LYS A 1 123 ? -0.420 -17.371 8.279 1.00 72.75 123 LYS A CA 1
ATOM 986 C C . LYS A 1 123 ? -0.468 -17.719 9.767 1.00 72.75 123 LYS A C 1
ATOM 988 O O . LYS A 1 123 ? -1.537 -17.635 10.372 1.00 72.75 123 LYS A O 1
ATOM 993 N N . ASP A 1 124 ? 0.674 -18.046 10.362 1.00 77.56 124 ASP A N 1
ATOM 994 C CA . ASP A 1 124 ? 0.797 -18.330 11.785 1.00 77.56 124 ASP A CA 1
ATOM 995 C C . ASP A 1 124 ? 0.696 -17.046 12.610 1.00 77.56 124 ASP A C 1
ATOM 997 O O . ASP A 1 124 ? 0.049 -17.053 13.656 1.00 77.56 124 ASP A O 1
ATOM 1001 N N . LEU A 1 125 ? 1.216 -15.919 12.113 1.00 77.62 125 LEU A N 1
ATOM 1002 C CA . LEU A 1 125 ? 1.007 -14.609 12.737 1.00 77.62 125 LEU A CA 1
ATOM 1003 C C . LEU A 1 125 ? -0.470 -14.182 12.700 1.00 77.62 125 LEU A C 1
ATOM 1005 O O . LEU A 1 125 ? -0.993 -13.733 13.718 1.00 77.62 125 LEU A O 1
ATOM 1009 N N . MET A 1 126 ? -1.172 -14.359 11.575 1.00 79.19 126 MET A N 1
ATOM 1010 C CA . MET A 1 126 ? -2.615 -14.072 11.501 1.00 79.19 126 MET A CA 1
ATOM 1011 C C . MET A 1 126 ? -3.439 -14.994 12.399 1.00 79.19 126 MET A C 1
ATOM 1013 O O . MET A 1 126 ? -4.389 -14.539 13.042 1.00 79.19 126 MET A O 1
ATOM 1017 N N . ASN A 1 127 ? -3.072 -16.274 12.481 1.00 80.62 127 ASN A N 1
ATOM 1018 C CA . ASN A 1 127 ? -3.700 -17.212 13.406 1.00 80.62 127 ASN A CA 1
ATOM 1019 C C . ASN A 1 127 ? -3.456 -16.797 14.860 1.00 80.62 127 ASN A C 1
ATOM 1021 O O . ASN A 1 127 ? -4.402 -16.778 15.643 1.00 80.62 127 ASN A O 1
ATOM 1025 N N . LEU A 1 128 ? -2.228 -16.409 15.215 1.00 89.56 128 LEU A N 1
ATOM 1026 C CA . LEU A 1 128 ? -1.886 -15.937 16.556 1.00 89.56 128 LEU A CA 1
ATOM 1027 C C . LEU A 1 128 ? -2.685 -14.685 16.924 1.00 89.56 128 LEU A C 1
ATOM 1029 O O . LEU A 1 128 ? -3.313 -14.651 17.977 1.00 89.56 128 LEU A O 1
ATOM 1033 N N . VAL A 1 129 ? -2.728 -13.687 16.038 1.00 83.94 129 VAL A N 1
ATOM 1034 C CA . VAL A 1 129 ? -3.522 -12.467 16.246 1.00 83.94 129 VAL A CA 1
ATOM 1035 C C . VAL A 1 129 ? -5.005 -12.806 16.404 1.00 83.94 129 VAL A C 1
ATOM 1037 O O . VAL A 1 129 ? -5.652 -12.293 17.312 1.00 83.94 129 VAL A O 1
ATOM 1040 N N . SER A 1 130 ? -5.543 -13.708 15.581 1.00 87.06 130 SER A N 1
ATOM 1041 C CA . SER A 1 130 ? -6.945 -14.133 15.678 1.00 87.06 130 SER A CA 1
ATOM 1042 C C . SER A 1 130 ? -7.246 -14.833 17.007 1.00 87.06 130 SER A C 1
ATOM 1044 O O . SER A 1 130 ? -8.279 -14.566 17.624 1.00 87.06 130 SER A O 1
ATOM 1046 N N . VAL A 1 131 ? -6.340 -15.697 17.477 1.00 92.75 131 VAL A N 1
ATOM 1047 C CA . VAL A 1 131 ? -6.457 -16.384 18.771 1.00 92.75 131 VAL A CA 1
ATOM 1048 C C . VAL A 1 131 ? -6.413 -15.381 19.922 1.00 92.75 131 VAL A C 1
ATOM 1050 O O . VAL A 1 131 ? -7.300 -15.403 20.773 1.00 92.75 131 VAL A O 1
ATOM 1053 N N . GLU A 1 132 ? -5.438 -14.472 19.931 1.00 92.94 132 GLU A N 1
ATOM 1054 C CA . GLU A 1 132 ? -5.291 -13.478 20.999 1.00 92.94 132 GLU A CA 1
ATOM 1055 C C . GLU A 1 132 ? -6.468 -12.493 21.032 1.00 92.94 132 GLU A C 1
ATOM 1057 O O . GLU A 1 132 ? -6.995 -12.209 22.105 1.00 92.94 132 GLU A O 1
ATOM 1062 N N . VAL A 1 133 ? -6.962 -12.033 19.876 1.00 93.75 133 VAL A N 1
ATOM 1063 C CA . VAL A 1 133 ? -8.160 -11.175 19.800 1.00 93.75 133 VAL A CA 1
ATOM 1064 C C . VAL A 1 133 ? -9.401 -11.908 20.308 1.00 93.75 133 VAL A C 1
ATOM 1066 O O . VAL A 1 133 ? -10.205 -11.326 21.039 1.00 93.75 133 VAL A O 1
ATOM 1069 N N . THR A 1 134 ? -9.555 -13.192 19.978 1.00 92.69 134 THR A N 1
ATOM 1070 C CA . THR A 1 134 ? -10.681 -14.003 20.470 1.00 92.69 134 THR A CA 1
ATOM 1071 C C . THR A 1 134 ? -10.616 -14.165 21.987 1.00 92.69 134 THR A C 1
ATOM 1073 O O . THR A 1 134 ? -11.625 -13.997 22.668 1.00 92.69 134 THR A O 1
ATOM 1076 N N . LYS A 1 135 ? -9.424 -14.428 22.531 1.00 95.75 135 LYS A N 1
ATOM 1077 C CA . LYS A 1 135 ? -9.205 -14.540 23.975 1.00 95.75 135 LYS A CA 1
ATOM 1078 C C . LYS A 1 135 ? -9.484 -13.220 24.698 1.00 95.75 135 LYS A C 1
ATOM 1080 O O . LYS A 1 135 ? -10.235 -13.207 25.664 1.00 95.75 135 LYS A O 1
ATOM 1085 N N . LEU A 1 136 ? -8.959 -12.106 24.187 1.00 94.44 136 LEU A N 1
ATOM 1086 C CA . LEU A 1 136 ? -9.245 -10.765 24.707 1.00 94.44 136 LEU A CA 1
ATOM 1087 C C . LEU A 1 136 ? -10.746 -10.461 24.702 1.00 94.44 136 LEU A C 1
ATOM 1089 O O . LEU A 1 136 ? -11.262 -9.903 25.665 1.00 94.44 136 LEU A O 1
ATOM 1093 N N . THR A 1 137 ? -11.454 -10.856 23.642 1.00 93.06 137 THR A N 1
ATOM 1094 C CA . THR A 1 137 ? -12.912 -10.689 23.551 1.00 93.06 137 THR A CA 1
ATOM 1095 C C . THR A 1 137 ? -13.622 -11.459 24.668 1.00 93.06 137 THR A C 1
ATOM 1097 O O . THR A 1 137 ? -14.459 -10.892 25.367 1.00 93.06 137 THR A O 1
ATOM 1100 N N . GLN A 1 138 ? -13.236 -12.718 24.896 1.00 94.94 138 GLN A N 1
ATOM 1101 C CA . GLN A 1 138 ? -13.789 -13.548 25.972 1.00 94.94 138 GLN A CA 1
ATOM 1102 C C . GLN A 1 138 ? -13.492 -12.977 27.367 1.00 94.94 138 GLN A C 1
ATOM 1104 O O . GLN A 1 138 ? -14.381 -12.945 28.219 1.00 94.94 138 GLN A O 1
ATOM 1109 N N . ASP A 1 139 ? -12.271 -12.493 27.601 1.00 94.69 139 ASP A N 1
ATOM 1110 C CA . ASP A 1 139 ? -11.877 -11.898 28.882 1.00 94.69 139 ASP A CA 1
ATOM 1111 C C . ASP A 1 139 ? -12.686 -10.619 29.176 1.00 94.69 139 ASP A C 1
ATOM 1113 O O . ASP A 1 139 ? -13.164 -10.422 30.297 1.00 94.69 139 ASP A O 1
ATOM 1117 N N . VAL A 1 140 ? -12.912 -9.774 28.162 1.00 93.00 140 VAL A N 1
ATOM 1118 C CA . VAL A 1 140 ? -13.747 -8.565 28.281 1.00 93.00 140 VAL A CA 1
ATOM 1119 C C . VAL A 1 140 ? -15.205 -8.918 28.589 1.00 93.00 140 VAL A C 1
ATOM 1121 O O . VAL A 1 140 ? -15.808 -8.301 29.470 1.00 93.00 140 VAL A O 1
ATOM 1124 N N . GLU A 1 141 ? -15.773 -9.926 27.922 1.00 92.94 141 GLU A N 1
ATOM 1125 C CA . GLU A 1 141 ? -17.134 -10.406 28.202 1.00 92.94 141 GLU A CA 1
ATOM 1126 C C . GLU A 1 141 ? -17.272 -10.953 29.632 1.00 92.94 141 GLU A C 1
ATOM 1128 O O . GLU A 1 141 ? -18.258 -10.667 30.321 1.00 92.94 141 GLU A O 1
ATOM 1133 N N . ALA A 1 142 ? -16.272 -11.696 30.113 1.00 94.19 142 ALA A N 1
ATOM 1134 C CA . ALA A 1 142 ? -16.253 -12.229 31.471 1.00 94.19 142 ALA A CA 1
ATOM 1135 C C . ALA A 1 142 ? -16.201 -11.114 32.529 1.00 94.19 142 ALA A C 1
ATOM 1137 O O . ALA A 1 142 ? -16.961 -11.153 33.502 1.00 94.19 142 ALA A O 1
ATOM 1138 N N . ILE A 1 143 ? -15.359 -10.094 32.322 1.00 93.56 143 ILE A N 1
ATOM 1139 C CA . ILE A 1 143 ? -15.276 -8.923 33.209 1.00 93.56 143 ILE A CA 1
ATOM 1140 C C . ILE A 1 143 ? -16.610 -8.170 33.234 1.00 93.56 143 ILE A C 1
ATOM 1142 O O . ILE A 1 143 ? -17.109 -7.846 34.314 1.00 93.56 143 ILE A O 1
ATOM 1146 N N . ALA A 1 144 ? -17.213 -7.926 32.067 1.00 90.50 144 ALA A N 1
ATOM 1147 C CA . ALA A 1 144 ? -18.493 -7.230 31.971 1.00 90.50 144 ALA A CA 1
ATOM 1148 C C . ALA A 1 144 ? -19.597 -7.965 32.749 1.00 90.50 144 ALA A C 1
ATOM 1150 O O . ALA A 1 144 ? -20.362 -7.343 33.488 1.00 90.50 144 ALA A O 1
ATOM 1151 N N . LYS A 1 145 ? -19.640 -9.297 32.642 1.00 91.88 145 LYS A N 1
ATOM 1152 C CA . LYS A 1 145 ? -20.597 -10.124 33.381 1.00 91.88 145 LYS A CA 1
ATOM 1153 C C . LYS A 1 145 ? -20.349 -10.096 34.891 1.00 91.88 145 LYS A C 1
ATOM 1155 O O . LYS A 1 145 ? -21.292 -9.885 35.647 1.00 91.88 145 LYS A O 1
ATOM 1160 N N . SER A 1 146 ? -19.096 -10.257 35.324 1.00 91.56 146 SER A N 1
ATOM 1161 C CA . SER A 1 146 ? -18.740 -10.210 36.750 1.00 91.56 146 SER A CA 1
ATOM 1162 C C . SER A 1 146 ? -19.116 -8.867 37.377 1.00 91.56 146 SER A C 1
ATOM 1164 O O . SER A 1 146 ? -19.701 -8.830 38.456 1.00 91.56 146 SER A O 1
ATOM 1166 N N . SER A 1 147 ? -18.845 -7.763 36.675 1.00 89.12 147 SER A N 1
ATOM 1167 C CA . SER A 1 147 ? -19.204 -6.420 37.133 1.00 89.12 147 SER A CA 1
ATOM 1168 C C . SER A 1 147 ? -20.720 -6.240 37.280 1.00 89.12 147 SER A C 1
ATOM 1170 O O . SER A 1 147 ? -21.174 -5.676 38.276 1.00 89.12 147 SER A O 1
ATOM 1172 N N . ALA A 1 148 ? -21.514 -6.758 36.337 1.00 90.19 148 ALA A N 1
ATOM 1173 C CA . ALA A 1 148 ? -22.972 -6.714 36.424 1.00 90.19 148 ALA A CA 1
ATOM 1174 C C . ALA A 1 148 ? -23.514 -7.538 37.609 1.00 90.19 148 ALA A C 1
ATOM 1176 O O . ALA A 1 148 ? -24.408 -7.078 38.324 1.00 90.19 148 ALA A O 1
ATOM 1177 N N . ASP A 1 149 ? -22.951 -8.725 37.852 1.00 91.69 149 ASP A N 1
ATOM 1178 C CA . ASP A 1 149 ? -23.339 -9.590 38.971 1.00 91.69 149 ASP A CA 1
ATOM 1179 C C . ASP A 1 149 ? -22.998 -8.956 40.332 1.00 91.69 149 ASP A C 1
ATOM 1181 O O . ASP A 1 149 ? -23.791 -9.031 41.275 1.00 91.69 149 ASP A O 1
ATOM 1185 N N . GLU A 1 150 ? -21.842 -8.298 40.447 1.00 92.69 150 GLU A N 1
ATOM 1186 C CA . GLU A 1 150 ? -21.456 -7.550 41.649 1.00 92.69 150 GLU A CA 1
ATOM 1187 C C . GLU A 1 150 ? -22.367 -6.342 41.893 1.00 92.69 150 GLU A C 1
ATOM 1189 O O . GLU A 1 150 ? -22.861 -6.164 43.009 1.00 92.69 150 GLU A O 1
ATOM 1194 N N . ALA A 1 151 ? -22.659 -5.553 40.853 1.00 88.88 151 ALA A N 1
ATOM 1195 C CA . ALA A 1 151 ? -23.568 -4.412 40.952 1.00 88.88 151 ALA A CA 1
ATOM 1196 C C . ALA A 1 151 ? -24.970 -4.836 41.419 1.00 88.88 151 ALA A C 1
ATOM 1198 O O . ALA A 1 151 ? -25.575 -4.170 42.262 1.00 88.88 151 ALA A O 1
ATOM 1199 N N . LYS A 1 152 ? -25.464 -5.981 40.929 1.00 92.50 152 LYS A N 1
ATOM 1200 C CA . LYS A 1 152 ? -26.748 -6.546 41.351 1.00 92.50 152 LYS A CA 1
ATOM 1201 C C . LYS A 1 152 ? -26.757 -6.912 42.838 1.00 92.50 152 LYS A C 1
ATOM 1203 O O . LYS A 1 152 ? -27.668 -6.497 43.548 1.00 92.50 152 LYS A O 1
ATOM 1208 N N . LYS A 1 153 ? -25.731 -7.619 43.327 1.00 93.81 153 LYS A N 1
ATOM 1209 C CA . LYS A 1 153 ? -25.620 -7.991 44.753 1.00 93.81 153 LYS A CA 1
ATOM 1210 C C . LYS A 1 153 ? -25.578 -6.769 45.669 1.00 93.81 153 LYS A C 1
ATOM 1212 O O . LYS A 1 153 ? -26.209 -6.769 46.722 1.00 93.81 153 LYS A O 1
ATOM 1217 N N . ILE A 1 154 ? -24.845 -5.727 45.270 1.00 93.75 154 ILE A N 1
ATOM 1218 C CA . ILE A 1 154 ? -24.781 -4.470 46.028 1.00 93.75 154 ILE A CA 1
ATOM 1219 C C . ILE A 1 154 ? -26.160 -3.800 46.059 1.00 93.75 154 ILE A C 1
ATOM 1221 O O . ILE A 1 154 ? -26.585 -3.342 47.116 1.00 93.75 154 ILE A O 1
ATOM 1225 N N . SER A 1 155 ? -26.876 -3.775 44.931 1.00 89.31 155 SER A N 1
ATOM 1226 C CA . SER A 1 155 ? -28.228 -3.213 44.859 1.00 89.31 155 SER A CA 1
ATOM 1227 C C . SER A 1 155 ? -29.219 -3.951 45.760 1.00 89.31 155 SER A C 1
ATOM 1229 O O . SER A 1 155 ? -30.005 -3.296 46.437 1.00 89.31 155 SER A O 1
ATOM 1231 N N . GLU A 1 156 ? -29.184 -5.286 45.783 1.00 93.38 156 GLU A N 1
ATOM 1232 C CA . GLU A 1 156 ? -30.048 -6.109 46.644 1.00 93.38 156 GLU A CA 1
ATOM 1233 C C . GLU A 1 156 ? -29.782 -5.808 48.128 1.00 93.38 156 GLU A C 1
ATOM 1235 O O . GLU A 1 156 ? -30.700 -5.451 48.863 1.00 93.38 156 GLU A O 1
ATOM 1240 N N . ALA A 1 157 ? -28.513 -5.807 48.551 1.00 93.00 157 ALA A N 1
ATOM 1241 C CA . ALA A 1 157 ? -28.147 -5.490 49.934 1.00 93.00 157 ALA A CA 1
ATOM 1242 C C . ALA A 1 157 ? -28.527 -4.053 50.350 1.00 93.00 157 ALA A C 1
ATOM 1244 O O . ALA A 1 157 ? -28.902 -3.797 51.501 1.00 93.00 157 ALA A O 1
ATOM 1245 N N . LEU A 1 158 ? -28.426 -3.093 49.424 1.00 91.62 158 LEU A N 1
ATOM 1246 C CA . LEU A 1 158 ? -28.808 -1.705 49.680 1.00 91.62 158 LEU A CA 1
ATOM 1247 C C . LEU A 1 158 ? -30.333 -1.543 49.763 1.00 91.62 158 LEU A C 1
ATOM 1249 O O . LEU A 1 158 ? -30.817 -0.735 50.559 1.00 91.62 158 LEU A O 1
ATOM 1253 N N . GLN A 1 159 ? -31.089 -2.324 48.988 1.00 93.62 159 GLN A N 1
ATOM 1254 C CA . GLN A 1 159 ? -32.547 -2.359 49.061 1.00 93.62 159 GLN A CA 1
ATOM 1255 C C . GLN A 1 159 ? -33.012 -2.901 50.417 1.00 93.62 159 GLN A C 1
ATOM 1257 O O . GLN A 1 159 ? -33.787 -2.223 51.088 1.00 93.62 159 GLN A O 1
ATOM 1262 N N . ASP A 1 160 ? -32.462 -4.030 50.868 1.00 93.31 160 ASP A N 1
ATOM 1263 C CA . ASP A 1 160 ? -32.773 -4.613 52.182 1.00 93.31 160 ASP A CA 1
ATOM 1264 C C . ASP A 1 160 ? -32.509 -3.608 53.318 1.00 93.31 160 ASP A C 1
ATOM 1266 O O . ASP A 1 160 ? -33.314 -3.425 54.234 1.00 93.31 160 ASP A O 1
ATOM 1270 N N . THR A 1 161 ? -31.387 -2.889 53.225 1.00 93.00 161 THR A N 1
ATOM 1271 C CA . THR A 1 161 ? -31.028 -1.843 54.193 1.00 93.00 161 THR A CA 1
ATOM 1272 C C . THR A 1 161 ? -32.024 -0.681 54.158 1.00 93.00 161 THR A C 1
ATOM 1274 O O . THR A 1 161 ? -32.412 -0.162 55.204 1.00 93.00 161 THR A O 1
ATOM 1277 N N . THR A 1 162 ? -32.462 -0.276 52.964 1.00 92.56 162 THR A N 1
ATOM 1278 C CA . THR A 1 162 ? -33.454 0.794 52.776 1.00 92.56 162 THR A CA 1
ATOM 1279 C C . THR A 1 162 ? -34.806 0.406 53.378 1.00 92.56 162 THR A C 1
ATOM 1281 O O . THR A 1 162 ? -35.448 1.230 54.031 1.00 92.56 162 THR A O 1
ATOM 1284 N N . GLU A 1 163 ? -35.232 -0.847 53.213 1.00 94.12 163 GLU A N 1
ATOM 1285 C CA . GLU A 1 163 ? -36.472 -1.367 53.800 1.00 94.12 163 GLU A CA 1
ATOM 1286 C C . GLU A 1 163 ? -36.429 -1.347 55.335 1.00 94.12 163 GLU A C 1
ATOM 1288 O O . GLU A 1 163 ? -37.369 -0.865 55.976 1.00 94.12 163 GLU A O 1
ATOM 1293 N N . GLU A 1 164 ? -35.319 -1.779 55.939 1.00 95.12 164 GLU A N 1
ATOM 1294 C CA . GLU A 1 164 ? -35.153 -1.718 57.396 1.00 95.12 164 GLU A CA 1
ATOM 1295 C C . GLU A 1 164 ? -35.059 -0.272 57.919 1.00 95.12 164 GLU A C 1
ATOM 1297 O O . GLU A 1 164 ? -35.651 0.033 58.957 1.00 95.12 164 GLU A O 1
ATOM 1302 N N . ILE A 1 165 ? -34.413 0.651 57.192 1.00 94.94 165 ILE A N 1
ATOM 1303 C CA . ILE A 1 165 ? -34.415 2.087 57.534 1.00 94.94 165 ILE A CA 1
ATOM 1304 C C . ILE A 1 165 ? -35.845 2.639 57.545 1.00 94.94 165 ILE A C 1
ATOM 1306 O O . ILE A 1 165 ? -36.239 3.271 58.524 1.00 94.94 165 ILE A O 1
ATOM 1310 N N . ASN A 1 166 ? -36.650 2.356 56.518 1.00 93.19 166 ASN A N 1
ATOM 1311 C CA . ASN A 1 166 ? -38.040 2.824 56.442 1.00 93.19 166 ASN A CA 1
ATOM 1312 C C . ASN A 1 166 ? -38.893 2.301 57.606 1.00 93.19 166 ASN A C 1
ATOM 1314 O O . ASN A 1 166 ? -39.737 3.011 58.155 1.00 93.19 166 ASN A O 1
ATOM 1318 N N . LYS A 1 167 ? -38.659 1.055 58.018 1.00 95.31 167 LYS A N 1
ATOM 1319 C CA . LYS A 1 167 ? -39.327 0.454 59.174 1.00 95.31 167 LYS A CA 1
ATOM 1320 C C . LYS A 1 167 ? -38.911 1.120 60.485 1.00 95.31 167 LYS A C 1
ATOM 1322 O O . LYS A 1 167 ? -39.753 1.303 61.366 1.00 95.31 167 LYS A O 1
ATOM 1327 N N . PHE A 1 168 ? -37.638 1.486 60.638 1.00 93.81 168 PHE A N 1
ATOM 1328 C CA . PHE A 1 168 ? -37.196 2.271 61.791 1.00 93.81 168 PHE A CA 1
ATOM 1329 C C . PHE A 1 168 ? -37.811 3.671 61.794 1.00 93.81 168 PHE A C 1
ATOM 1331 O O . PHE A 1 168 ? -38.291 4.098 62.842 1.00 93.81 168 PHE A O 1
ATOM 1338 N N . ASP A 1 169 ? -37.884 4.333 60.644 1.00 93.81 169 ASP A N 1
ATOM 1339 C CA . ASP A 1 169 ? -38.469 5.669 60.495 1.00 93.81 169 ASP A CA 1
ATOM 1340 C C . ASP A 1 169 ? -39.963 5.694 60.874 1.00 93.81 169 ASP A C 1
ATOM 1342 O O . ASP A 1 169 ? -40.419 6.540 61.647 1.00 93.81 169 ASP A O 1
ATOM 1346 N N . GLN A 1 170 ? -40.721 4.673 60.454 1.00 93.75 170 GLN A N 1
ATOM 1347 C CA . GLN A 1 170 ? -42.116 4.487 60.875 1.00 93.75 170 GLN A CA 1
ATOM 1348 C C . GLN A 1 170 ? -42.248 4.281 62.386 1.00 93.75 170 GLN A C 1
ATOM 1350 O O . GLN A 1 170 ? -43.129 4.862 63.019 1.00 93.75 170 GLN A O 1
ATOM 1355 N N . ARG A 1 171 ? -41.371 3.463 62.985 1.00 94.88 171 ARG A N 1
ATOM 1356 C CA . ARG A 1 171 ? -41.382 3.225 64.437 1.00 94.88 171 ARG A CA 1
ATOM 1357 C C . ARG A 1 171 ? -41.044 4.485 65.227 1.00 94.88 171 ARG A C 1
ATOM 1359 O O . ARG A 1 171 ? -41.651 4.705 66.269 1.00 94.88 171 ARG A O 1
ATOM 1366 N N . ILE A 1 172 ? -40.092 5.288 64.755 1.00 93.44 172 ILE A N 1
ATOM 1367 C CA . ILE A 1 172 ? -39.745 6.573 65.374 1.00 93.44 172 ILE A CA 1
ATOM 1368 C C . ILE A 1 172 ? -40.949 7.516 65.305 1.00 93.44 172 ILE A C 1
ATOM 1370 O O . ILE A 1 172 ? -41.365 8.030 66.339 1.00 93.44 172 ILE A O 1
ATOM 1374 N N . THR A 1 173 ? -41.573 7.642 64.132 1.00 93.56 173 THR A N 1
ATOM 1375 C CA . THR A 1 173 ? -42.761 8.487 63.923 1.00 93.56 173 THR A CA 1
ATOM 1376 C C . THR A 1 173 ? -43.934 8.103 64.842 1.00 93.56 173 THR A C 1
ATOM 1378 O O . THR A 1 173 ? -44.603 8.973 65.409 1.00 93.56 173 THR A O 1
ATOM 1381 N N . ASP A 1 174 ? -44.191 6.801 65.025 1.00 93.50 174 ASP A N 1
ATOM 1382 C CA . ASP A 1 174 ? -45.225 6.305 65.948 1.00 93.50 174 ASP A CA 1
ATOM 1383 C C . ASP A 1 174 ? -44.915 6.681 67.405 1.00 93.50 174 ASP A C 1
ATOM 1385 O O . ASP A 1 174 ? -45.776 7.193 68.125 1.00 93.50 174 ASP A O 1
ATOM 1389 N N . ILE A 1 175 ? -43.662 6.489 67.831 1.00 93.50 175 ILE A N 1
ATOM 1390 C CA . ILE A 1 175 ? -43.208 6.855 69.178 1.00 93.50 175 ILE A CA 1
ATOM 1391 C C . ILE A 1 175 ? -43.354 8.362 69.405 1.00 93.50 175 ILE A C 1
ATOM 1393 O O . ILE A 1 175 ? -43.901 8.764 70.432 1.00 93.50 175 ILE A O 1
ATOM 1397 N N . GLU A 1 176 ? -42.910 9.195 68.463 1.00 90.75 176 GLU A N 1
ATOM 1398 C CA . GLU A 1 176 ? -43.030 10.654 68.550 1.00 90.75 176 GLU A CA 1
ATOM 1399 C C . GLU A 1 176 ? -44.492 11.091 68.695 1.00 90.75 176 GLU A C 1
ATOM 1401 O O . GLU A 1 176 ? -44.819 11.869 69.592 1.00 90.75 176 GLU A O 1
ATOM 1406 N N . SER A 1 177 ? -45.392 10.511 67.896 1.00 91.75 177 SER A N 1
ATOM 1407 C CA . SER A 1 177 ? -46.832 10.795 67.961 1.00 91.75 177 SER A CA 1
ATOM 1408 C C . SER A 1 177 ? -47.442 10.420 69.316 1.00 91.75 177 SER A C 1
ATOM 1410 O O . SER A 1 177 ? -48.249 11.171 69.873 1.00 91.75 177 SER A O 1
ATOM 1412 N N . ARG A 1 178 ? -47.042 9.274 69.881 1.00 91.31 178 ARG A N 1
ATOM 1413 C CA . ARG A 1 178 ? -47.490 8.832 71.210 1.00 91.31 178 ARG A CA 1
ATOM 1414 C C . ARG A 1 178 ? -46.991 9.752 72.319 1.00 91.31 178 ARG A C 1
ATOM 1416 O O . ARG A 1 178 ? -47.781 10.139 73.176 1.00 91.31 178 ARG A O 1
ATOM 1423 N N . MET A 1 179 ? -45.719 10.151 72.281 1.00 86.38 179 MET A N 1
ATOM 1424 C CA . MET A 1 179 ? -45.166 11.096 73.258 1.00 86.38 179 MET A CA 1
ATOM 1425 C C . MET A 1 179 ? -45.853 12.466 73.191 1.00 86.38 179 MET A C 1
ATOM 1427 O O . MET A 1 179 ? -46.087 13.090 74.226 1.00 86.38 179 MET A O 1
ATOM 1431 N N . GLU A 1 180 ? -46.187 12.946 71.991 1.00 89.38 180 GLU A N 1
ATOM 1432 C CA . GLU A 1 180 ? -46.914 14.206 71.790 1.00 89.38 180 GLU A CA 1
ATOM 1433 C C . GLU A 1 180 ? -48.323 14.143 72.413 1.00 89.38 180 GLU A C 1
ATOM 1435 O O . GLU A 1 180 ? -48.759 15.082 73.087 1.00 89.38 180 GLU A O 1
ATOM 1440 N N . ALA A 1 181 ? -49.025 13.017 72.235 1.00 86.94 181 ALA A N 1
ATOM 1441 C CA . ALA A 1 181 ? -50.342 12.780 72.823 1.00 86.94 181 ALA A CA 1
ATOM 1442 C C . ALA A 1 181 ? -50.285 12.705 74.358 1.00 86.94 181 ALA A C 1
ATOM 1444 O O . ALA A 1 181 ? -51.055 13.389 75.034 1.00 86.94 181 ALA A O 1
ATOM 1445 N N . GLU A 1 182 ? -49.329 11.950 74.907 1.00 86.75 182 GLU A N 1
ATOM 1446 C CA . GLU A 1 182 ? -49.100 11.854 76.354 1.00 86.75 182 GLU A CA 1
ATOM 1447 C C . GLU A 1 182 ? -48.759 13.226 76.962 1.00 86.75 182 GLU A C 1
ATOM 1449 O O . GLU A 1 182 ? -49.270 13.585 78.02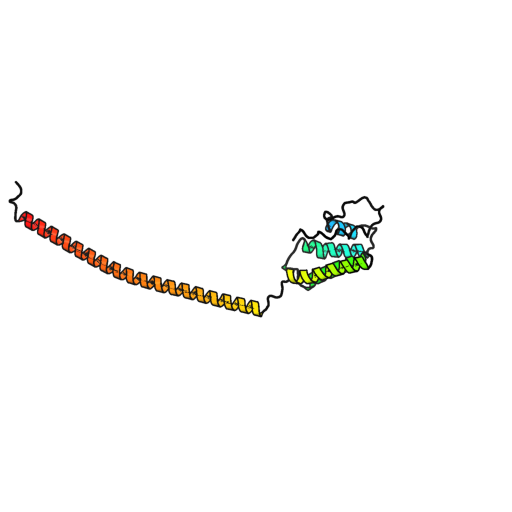6 1.00 86.75 182 GLU A O 1
ATOM 1454 N N . ARG A 1 183 ? -47.954 14.043 76.269 1.00 85.56 183 ARG A N 1
ATOM 1455 C CA . ARG A 1 183 ? -47.629 15.413 76.695 1.00 85.56 183 ARG A CA 1
ATOM 1456 C C . ARG A 1 183 ? -48.869 16.309 76.740 1.00 85.56 183 ARG A C 1
ATOM 1458 O O . ARG A 1 183 ? -49.036 17.051 77.708 1.00 85.56 183 ARG A O 1
ATOM 1465 N N . LYS A 1 184 ? -49.735 16.259 75.719 1.00 84.75 184 LYS A N 1
ATOM 1466 C CA . LYS A 1 184 ? -50.994 17.027 75.696 1.00 84.75 184 LYS A CA 1
ATOM 1467 C C . LYS A 1 184 ? -51.931 16.617 76.827 1.00 84.75 184 LYS A C 1
ATOM 1469 O O . LYS A 1 184 ? -52.450 17.486 77.522 1.00 84.75 184 LYS A O 1
ATOM 1474 N N . GLU A 1 185 ? -52.087 15.317 77.058 1.00 83.44 185 GLU A N 1
ATOM 1475 C CA . GLU A 1 185 ? -52.946 14.794 78.122 1.00 83.44 185 GLU A CA 1
ATOM 1476 C C . GLU A 1 185 ? -52.441 15.201 79.520 1.00 83.44 185 GLU A C 1
ATOM 1478 O O . GLU A 1 185 ? -53.232 15.543 80.402 1.00 83.44 185 GLU A O 1
ATOM 1483 N N . GLN A 1 186 ? -51.119 15.231 79.731 1.00 77.25 186 GLN A N 1
ATOM 1484 C CA . GLN A 1 186 ? -50.531 15.759 80.967 1.00 77.25 186 GLN A CA 1
ATOM 1485 C C . GLN A 1 186 ? -50.771 17.266 81.139 1.00 77.25 186 GLN A C 1
ATOM 1487 O O . GLN A 1 186 ? -51.019 17.709 82.261 1.00 77.25 186 GLN A O 1
ATOM 1492 N N . LEU A 1 187 ? -50.731 18.048 80.054 1.00 75.50 187 LEU A N 1
ATOM 1493 C CA . LEU A 1 187 ? -51.019 19.485 80.092 1.00 75.50 187 LEU A CA 1
ATOM 1494 C C . LEU A 1 187 ? -52.486 19.770 80.456 1.00 75.50 187 LEU A C 1
ATOM 1496 O O . LEU A 1 187 ? -52.759 20.673 81.243 1.00 75.50 187 LEU A O 1
ATOM 1500 N N . GLU A 1 188 ? -53.426 18.984 79.925 1.00 75.12 188 GLU A N 1
ATOM 1501 C CA . GLU A 1 188 ? -54.860 19.109 80.228 1.00 75.12 188 GLU A CA 1
ATOM 1502 C C . GLU A 1 188 ? -55.199 18.693 81.668 1.00 75.12 188 GLU A C 1
ATOM 1504 O O . GLU A 1 188 ? -56.069 19.293 82.301 1.00 75.12 188 GLU A O 1
ATOM 1509 N N . LYS A 1 189 ? -54.486 17.701 82.221 1.00 75.56 189 LYS A N 1
ATOM 1510 C CA . LYS A 1 189 ? -54.663 17.241 83.611 1.00 75.56 189 LYS A CA 1
ATOM 1511 C C . LYS A 1 189 ? -54.020 18.161 84.659 1.00 75.56 189 LYS A C 1
ATOM 1513 O O . LYS A 1 189 ? -54.375 18.051 85.830 1.00 75.56 189 LYS A O 1
ATOM 1518 N N . ASN A 1 190 ? -53.125 19.074 84.266 1.00 62.25 190 ASN A N 1
ATOM 1519 C CA . ASN A 1 190 ? -52.439 20.018 85.161 1.00 62.25 190 ASN A CA 1
ATOM 1520 C C . ASN A 1 190 ? -52.623 21.494 84.722 1.00 62.25 190 ASN A C 1
ATOM 1522 O O . ASN A 1 190 ? -51.655 22.171 84.370 1.00 62.25 190 ASN A O 1
ATOM 1526 N N . PRO A 1 191 ? -53.844 22.061 84.785 1.00 58.03 191 PRO A N 1
ATOM 1527 C CA . PRO A 1 191 ? -54.108 23.436 84.343 1.00 58.03 191 PRO A CA 1
ATOM 1528 C C . PRO A 1 191 ? -53.487 24.537 85.233 1.00 58.03 191 PRO A C 1
ATOM 1530 O O . PRO A 1 191 ? -53.651 25.722 84.951 1.00 58.03 191 PRO A O 1
ATOM 1533 N N . SER A 1 192 ? -52.775 24.198 86.314 1.00 55.41 192 SER A N 1
ATOM 1534 C CA . SER A 1 192 ? -52.359 25.152 87.352 1.00 55.41 192 SER A CA 1
ATOM 1535 C C . SER A 1 192 ? -50.958 25.766 87.196 1.00 55.41 192 SER A C 1
ATOM 1537 O O . SER A 1 192 ? -50.406 26.223 88.193 1.00 55.41 192 SER A O 1
ATOM 1539 N N . PHE A 1 193 ? -50.368 25.811 85.996 1.00 52.78 193 PHE A N 1
ATOM 1540 C CA . PHE A 1 193 ? -49.085 26.514 85.781 1.00 52.78 193 PHE A CA 1
ATOM 1541 C C . PHE A 1 193 ? -49.131 27.642 84.734 1.00 52.78 193 PHE A C 1
ATOM 1543 O O . PHE A 1 193 ? -48.102 28.211 84.390 1.00 52.78 193 PHE A O 1
ATOM 1550 N N . VAL A 1 194 ? -50.315 28.029 84.249 1.00 50.19 194 VAL A N 1
ATOM 1551 C CA . VAL A 1 194 ? -50.459 29.246 83.431 1.00 50.19 194 VAL A CA 1
ATOM 1552 C C . VAL A 1 194 ? -50.998 30.381 84.302 1.00 50.19 194 VAL A C 1
ATOM 1554 O O . VAL A 1 194 ? -52.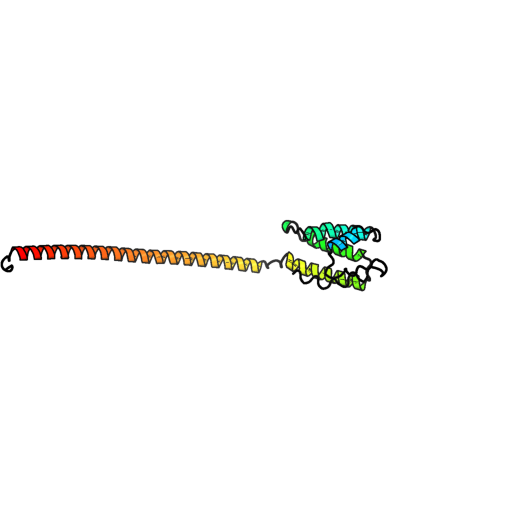187 30.700 84.272 1.00 50.19 194 VAL A O 1
ATOM 1557 N N . ARG A 1 195 ? -50.116 30.977 85.109 1.00 38.28 195 ARG A N 1
ATOM 1558 C CA . ARG A 1 195 ? -50.232 32.371 85.552 1.00 38.28 195 ARG A CA 1
ATOM 1559 C C . ARG A 1 195 ? -48.869 32.957 85.880 1.00 38.28 195 ARG A C 1
ATOM 1561 O O . ARG A 1 195 ? -48.102 32.267 86.581 1.00 38.28 195 ARG A O 1
#

Organism: NCBI:txid174260

Foldseek 3Di:
DLPPVQPPAPPPVQQDDPVPDPCPPPHSNDDLLVVLVCQLDPPVHDNQLNVLSVCLNPLPVVCVVVPDLVPDDPVSLVVNLVSVLSNLVRSPGDPVVSVVVNVVSVVCSVVVCCVSVNDPCPPVNVVVVVVVVVVVVVVVVVVVVVVVVVVVVVVVVVVVVVVVVVVVVVVVVVVVVVVVVVVVVVCVVCVPPDD

pLDDT: mean 76.94, std 19.35, range [24.8, 95.75]